Protein AF-0000000081374384 (afdb_homodimer)

Organism: Iris pallida (NCBI:txid29817)

Solvent-accessible surface area (backbone atoms only — not comparable to full-atom values): 10332 Å² total; per-residue (Å²): 134,78,71,78,72,73,61,72,54,52,78,55,89,52,61,33,26,35,36,38,41,37,38,55,40,78,28,50,68,59,25,48,52,42,47,59,65,49,67,72,65,70,73,90,49,61,90,46,34,45,77,46,76,48,75,54,94,10,20,36,38,35,41,37,35,9,54,43,66,69,57,39,50,51,56,51,50,54,48,49,52,50,48,54,52,45,50,53,50,43,63,73,73,95,134,79,71,78,74,70,60,69,54,49,79,56,89,51,61,34,27,37,34,39,39,37,38,55,41,79,28,51,69,60,25,49,52,44,48,60,64,47,67,73,65,69,72,89,50,60,91,47,35,44,77,47,76,48,77,54,92,10,20,34,38,35,41,37,36,9,55,42,66,69,57,40,52,52,55,51,50,54,49,49,54,50,48,53,52,45,50,54,51,42,65,74,70,97

pLDDT: mean 87.76, std 18.46, range [31.89, 98.44]

Radius of gyration: 18.69 Å; Cα contacts (8 Å, |Δi|>4): 319; chains: 2; bounding box: 34×78×41 Å

Structure (mmCIF, N/CA/C/O backbone):
data_AF-0000000081374384-model_v1
#
loop_
_entity.id
_entity.type
_entity.pdbx_description
1 polymer 'Uncharacterized protein'
#
loop_
_atom_site.group_PDB
_atom_site.id
_atom_site.type_symbol
_atom_site.label_atom_id
_atom_site.label_alt_id
_atom_site.label_comp_id
_atom_site.label_asym_id
_atom_site.label_entity_id
_atom_site.label_seq_id
_atom_site.pdbx_PDB_ins_code
_atom_site.Cartn_x
_atom_site.Cartn_y
_atom_site.Cartn_z
_atom_site.occupancy
_atom_site.B_iso_or_equiv
_atom_site.auth_seq_id
_atom_site.auth_comp_id
_atom_site.auth_asym_id
_atom_site.auth_atom_id
_atom_site.pdbx_PDB_model_num
ATOM 1 N N . MET A 1 1 ? -3.273 -37.469 -23.516 1 31.97 1 MET A N 1
ATOM 2 C CA . MET A 1 1 ? -2.094 -36.844 -22.922 1 31.97 1 MET A CA 1
ATOM 3 C C . MET A 1 1 ? -2.479 -35.625 -22.125 1 31.97 1 MET A C 1
ATOM 5 O O . MET A 1 1 ? -2.811 -34.562 -22.688 1 31.97 1 MET A O 1
ATOM 9 N N . ASP A 1 2 ? -3.305 -35.781 -21.047 1 34.88 2 ASP A N 1
ATOM 10 C CA . ASP A 1 2 ? -3.969 -34.844 -20.156 1 34.88 2 ASP A CA 1
ATOM 11 C C . ASP A 1 2 ? -2.965 -33.875 -19.547 1 34.88 2 ASP A C 1
ATOM 13 O O . ASP A 1 2 ? -1.895 -34.281 -19.094 1 34.88 2 ASP A O 1
ATOM 17 N N . LEU A 1 3 ? -2.584 -32.781 -20.281 1 39.75 3 LEU A N 1
ATOM 18 C CA . LEU A 1 3 ? -1.766 -31.703 -19.781 1 39.75 3 LEU A CA 1
ATOM 19 C C . LEU A 1 3 ? -1.959 -31.531 -18.266 1 39.75 3 LEU A C 1
ATOM 21 O O . LEU A 1 3 ? -3.07 -31.688 -17.766 1 39.75 3 LEU A O 1
ATOM 25 N N . PRO A 1 4 ? -0.952 -32.062 -17.5 1 40.22 4 PRO A N 1
ATOM 26 C CA . PRO A 1 4 ? -1.046 -32.094 -16.031 1 40.22 4 PRO A CA 1
ATOM 27 C C . PRO A 1 4 ? -1.654 -30.812 -15.461 1 40.22 4 PRO A C 1
ATOM 29 O O . PRO A 1 4 ? -1.277 -29.703 -15.867 1 40.22 4 PRO A O 1
ATOM 32 N N . ASP A 1 5 ? -2.885 -30.703 -15.359 1 39.0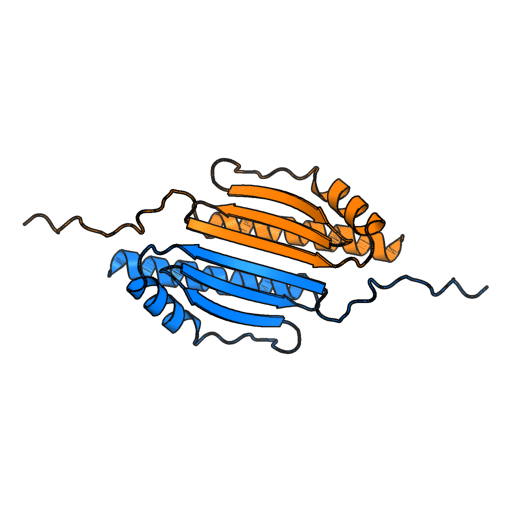9 5 ASP A N 1
ATOM 33 C CA . ASP A 1 5 ? -3.785 -29.734 -14.734 1 39.09 5 ASP A CA 1
ATOM 34 C C . ASP A 1 5 ? -3.16 -29.141 -13.477 1 39.09 5 ASP A C 1
ATOM 36 O O . ASP A 1 5 ? -3.834 -28.453 -12.711 1 39.09 5 ASP A O 1
ATOM 40 N N . GLY A 1 6 ? -2.086 -29.844 -12.969 1 37.44 6 GLY A N 1
ATOM 41 C CA . GLY A 1 6 ? -1.646 -29.375 -11.664 1 37.44 6 GLY A CA 1
ATOM 42 C C . GLY A 1 6 ? -1.233 -27.906 -11.664 1 37.44 6 GLY A C 1
ATOM 43 O O . GLY A 1 6 ? -0.052 -27.594 -11.508 1 37.44 6 GLY A O 1
ATOM 44 N N . VAL A 1 7 ? -1.564 -27.141 -12.633 1 42.41 7 VAL A N 1
ATOM 45 C CA . VAL A 1 7 ? -1.285 -25.719 -12.562 1 42.41 7 VAL A CA 1
ATOM 46 C C . VAL A 1 7 ? -1.494 -25.219 -11.141 1 42.41 7 VAL A C 1
ATOM 48 O O . VAL A 1 7 ? -2.596 -25.312 -10.594 1 42.41 7 VAL A O 1
ATOM 51 N N . THR A 1 8 ? -0.643 -25.594 -10.219 1 40.25 8 THR A N 1
ATOM 52 C CA . THR A 1 8 ? -0.601 -25.141 -8.836 1 40.25 8 THR A CA 1
ATOM 53 C C . THR A 1 8 ? -1.07 -23.688 -8.734 1 40.25 8 THR A C 1
ATOM 55 O O . THR A 1 8 ? -0.399 -22.781 -9.219 1 40.25 8 THR A O 1
ATOM 58 N N . THR A 1 9 ? -2.262 -23.406 -9.172 1 43.59 9 THR A N 1
ATOM 59 C CA . THR A 1 9 ? -2.938 -22.172 -8.797 1 43.59 9 THR A CA 1
ATOM 60 C C . THR A 1 9 ? -2.51 -21.719 -7.406 1 43.59 9 THR A C 1
ATOM 62 O O . THR A 1 9 ? -2.451 -22.516 -6.473 1 43.59 9 THR A O 1
ATOM 65 N N . LEU A 1 10 ? -1.605 -20.797 -7.297 1 49.31 10 LEU A N 1
ATOM 66 C CA . LEU A 1 10 ? -1.501 -20.234 -5.953 1 49.31 10 LEU A CA 1
ATOM 67 C C . LEU A 1 10 ? -2.771 -20.516 -5.152 1 49.31 10 LEU A C 1
ATOM 69 O O . LEU A 1 10 ? -3.873 -20.188 -5.602 1 49.31 10 LEU A O 1
ATOM 73 N N . SER A 1 11 ? -3.07 -21.781 -4.809 1 48.47 11 SER A N 1
ATOM 74 C CA . SER A 1 11 ? -4.195 -22.109 -3.941 1 48.47 11 SER A CA 1
ATOM 75 C C . SER A 1 11 ? -4.652 -20.891 -3.141 1 48.47 11 SER A C 1
ATOM 77 O O . SER A 1 11 ? -3.982 -20.484 -2.191 1 48.47 11 SER A O 1
ATOM 79 N N . SER A 1 12 ? -4.992 -19.781 -3.836 1 54.09 12 SER A N 1
ATOM 80 C CA . SER A 1 12 ? -5.496 -18.469 -3.418 1 54.09 12 SER A CA 1
ATOM 81 C C . SER A 1 12 ? -6.562 -18.609 -2.336 1 54.09 12 SER A C 1
ATOM 83 O O . SER A 1 12 ? -7.574 -19.297 -2.537 1 54.09 12 SER A O 1
ATOM 85 N N . SER A 1 13 ? -6.285 -18.875 -1.118 1 58.16 13 SER A N 1
ATOM 86 C CA . SER A 1 13 ? -7.277 -18.703 -0.061 1 58.16 13 SER A CA 1
ATOM 87 C C . SER A 1 13 ? -8.195 -17.516 -0.356 1 58.16 13 SER A C 1
ATOM 89 O O . SER A 1 13 ? -9.172 -17.297 0.364 1 58.16 13 SER A O 1
ATOM 91 N N . GLY A 1 14 ? -8.164 -16.922 -1.433 1 82.38 14 GLY A N 1
ATOM 92 C CA . GLY A 1 14 ? -9.078 -15.938 -1.985 1 82.38 14 GLY A CA 1
ATOM 93 C C . GLY A 1 14 ? -8.555 -14.516 -1.87 1 82.38 14 GLY A C 1
ATOM 94 O O . GLY A 1 14 ? -8.711 -13.719 -2.795 1 82.38 14 GLY A O 1
ATOM 95 N N . TRP A 1 15 ? -7.938 -14.18 -0.734 1 93.12 15 TRP A N 1
ATOM 96 C CA . TRP A 1 15 ? -7.383 -12.844 -0.547 1 93.12 15 TRP A CA 1
ATOM 97 C C . TRP A 1 15 ? -5.859 -12.891 -0.486 1 93.12 15 TRP A C 1
ATOM 99 O O . TRP A 1 15 ? -5.27 -12.75 0.588 1 93.12 15 TRP A O 1
ATOM 109 N N . ASP A 1 16 ? -5.246 -13 -1.646 1 95 16 ASP A N 1
ATOM 110 C CA . ASP A 1 16 ? -3.816 -13.297 -1.73 1 95 16 ASP A CA 1
ATOM 111 C C . ASP A 1 16 ? -2.99 -12.016 -1.633 1 95 16 ASP A C 1
ATOM 113 O O . ASP A 1 16 ? -1.772 -12.07 -1.442 1 95 16 ASP A O 1
ATOM 117 N N . TYR A 1 17 ? -3.705 -10.93 -1.74 1 97.56 17 TYR A N 1
ATOM 118 C CA . TYR A 1 17 ? -3.014 -9.641 -1.717 1 97.56 17 TYR A CA 1
ATOM 119 C C . TYR A 1 17 ? -3.486 -8.789 -0.545 1 97.56 17 TYR A C 1
ATOM 121 O O . TYR A 1 17 ? -4.688 -8.703 -0.278 1 97.56 17 TYR A O 1
ATOM 129 N N . SER A 1 18 ? -2.586 -8.219 0.123 1 97.81 18 SER A N 1
ATOM 130 C CA . SER A 1 18 ? -2.936 -7.305 1.208 1 97.81 18 SER A CA 1
ATOM 131 C C . SER A 1 18 ? -1.993 -6.105 1.25 1 97.81 18 SER A C 1
ATOM 133 O O . SER A 1 18 ? -0.859 -6.184 0.772 1 97.81 18 SER A O 1
ATOM 135 N N . CYS A 1 19 ? -2.455 -5.109 1.835 1 98.38 19 CYS A N 1
ATOM 136 C CA . CYS A 1 19 ? -1.704 -3.859 1.912 1 98.38 19 CYS A CA 1
ATOM 137 C C . CYS A 1 19 ? -2.08 -3.074 3.162 1 98.38 19 CYS A C 1
ATOM 139 O O . CYS A 1 19 ? -3.264 -2.902 3.459 1 98.38 19 CYS A O 1
ATOM 141 N N . ASP A 1 20 ? -1.121 -2.652 3.879 1 98.44 20 ASP A N 1
ATOM 142 C CA . ASP A 1 20 ? -1.312 -1.752 5.012 1 98.44 20 ASP A CA 1
ATOM 143 C C . ASP A 1 20 ? -0.733 -0.37 4.719 1 98.44 20 ASP A C 1
ATOM 145 O O . ASP A 1 20 ? 0.446 -0.244 4.379 1 98.44 20 ASP A O 1
ATOM 149 N N . PHE A 1 21 ? -1.574 0.608 4.844 1 98.38 21 PHE A N 1
ATOM 150 C CA . PHE A 1 21 ? -1.177 1.996 4.641 1 98.38 21 PHE A CA 1
ATOM 151 C C . PHE A 1 21 ? -1.285 2.785 5.941 1 98.38 21 PHE A C 1
ATOM 153 O O . PHE A 1 21 ? -2.273 2.66 6.668 1 98.38 21 PHE A O 1
ATOM 160 N N . GLU A 1 22 ? -0.258 3.551 6.234 1 97.88 22 GLU A N 1
ATOM 161 C CA . GLU A 1 22 ? -0.247 4.312 7.48 1 97.88 22 GLU A CA 1
ATOM 162 C C . GLU A 1 22 ? 0.264 5.73 7.254 1 97.88 22 GLU A C 1
ATOM 164 O O . GLU A 1 22 ? 1.216 5.941 6.5 1 97.88 22 GLU A O 1
ATOM 169 N N . VAL A 1 23 ? -0.347 6.648 7.93 1 97.38 23 VAL A N 1
ATOM 170 C CA . VAL A 1 23 ? 0.045 8.055 7.898 1 97.38 23 VAL A CA 1
ATOM 171 C C . VAL A 1 23 ? 0.196 8.578 9.32 1 97.38 23 VAL A C 1
ATOM 173 O O . VAL A 1 23 ? -0.696 8.398 10.156 1 97.38 23 VAL A O 1
ATOM 176 N N . ASP A 1 24 ? 1.248 9.219 9.602 1 96.5 24 ASP A N 1
ATOM 177 C CA . ASP A 1 24 ? 1.486 9.828 10.906 1 96.5 24 ASP A CA 1
ATOM 178 C C . ASP A 1 24 ? 1.114 11.312 10.898 1 96.5 24 ASP A C 1
ATOM 180 O O . ASP A 1 24 ? 1.823 12.133 10.305 1 96.5 24 ASP A O 1
ATOM 184 N N . TYR A 1 25 ? 0.12 11.617 11.656 1 94.62 25 TYR A N 1
ATOM 185 C CA . TYR A 1 25 ? -0.301 13.008 11.742 1 94.62 25 TYR A CA 1
ATOM 186 C C . TYR A 1 25 ? 0.241 13.664 13.008 1 94.62 25 TYR A C 1
ATOM 188 O O . TYR A 1 25 ? 0.232 14.891 13.125 1 94.62 25 TYR A O 1
ATOM 196 N N . GLY A 1 26 ? 0.718 12.922 13.852 1 92.19 26 GLY A N 1
ATOM 197 C CA . GLY A 1 26 ? 1.254 13.43 15.102 1 92.19 26 GLY A CA 1
ATOM 198 C C . GLY A 1 26 ? 0.184 13.961 16.047 1 92.19 26 GLY A C 1
ATOM 199 O O . GLY A 1 26 ? 0.49 14.438 17.141 1 92.19 26 GLY A O 1
ATOM 200 N N . SER A 1 27 ? -1.018 13.953 15.617 1 91.5 27 SER A N 1
ATOM 201 C CA . SER A 1 27 ? -2.152 14.469 16.375 1 91.5 27 SER A CA 1
ATOM 202 C C . SER A 1 27 ? -3.395 13.609 16.172 1 91.5 27 SER A C 1
ATOM 204 O O . SER A 1 27 ? -3.844 13.422 15.031 1 91.5 27 SER A O 1
ATOM 206 N N . LYS A 1 28 ? -3.885 13.156 17.312 1 94.31 28 LYS A N 1
ATOM 207 C CA . LYS A 1 28 ? -5.098 12.352 17.234 1 94.31 28 LYS A CA 1
ATOM 208 C C . LYS A 1 28 ? -6.25 13.133 16.625 1 94.31 28 LYS A C 1
ATOM 210 O O . LYS A 1 28 ? -7.047 12.586 15.859 1 94.31 28 LYS A O 1
ATOM 215 N N . GLU A 1 29 ? -6.328 14.336 17 1 94 29 GLU A N 1
ATOM 216 C CA . GLU A 1 29 ? -7.387 15.195 16.484 1 94 29 GLU A CA 1
ATOM 217 C C . GLU A 1 29 ? -7.328 15.273 14.961 1 94 29 GLU A C 1
ATOM 219 O O . GLU A 1 29 ? -8.344 15.109 14.281 1 94 29 GLU A O 1
ATOM 224 N N . HIS A 1 30 ? -6.156 15.547 14.438 1 94.88 30 HIS A N 1
ATOM 225 C CA . HIS A 1 30 ? -5.988 15.633 12.992 1 94.88 30 HIS A CA 1
ATOM 226 C C . HIS A 1 30 ? -6.297 14.297 12.32 1 94.88 30 HIS A C 1
ATOM 228 O O . HIS A 1 30 ? -6.98 14.25 11.297 1 94.88 30 HIS A O 1
ATOM 234 N N . ALA A 1 31 ? -5.785 13.242 12.938 1 96.38 31 ALA A N 1
ATOM 235 C CA . ALA A 1 31 ? -6.043 11.914 12.398 1 96.38 31 ALA A CA 1
ATOM 236 C C . ALA A 1 31 ? -7.535 11.602 12.375 1 96.38 31 ALA A C 1
ATOM 238 O O . ALA A 1 31 ? -8.047 11.039 11.406 1 96.38 31 ALA A O 1
ATOM 239 N N . ASP A 1 32 ? -8.211 12.047 13.359 1 96 32 ASP A N 1
ATOM 240 C CA . ASP A 1 32 ? -9.648 11.812 13.469 1 96 32 ASP A CA 1
ATOM 241 C C . ASP A 1 32 ? -10.406 12.578 12.383 1 96 32 ASP A C 1
ATOM 243 O O . ASP A 1 32 ? -11.391 12.078 11.836 1 96 32 ASP A O 1
ATOM 247 N N . ILE A 1 33 ? -10.008 13.719 12.148 1 95.19 33 ILE A N 1
ATOM 248 C CA . ILE A 1 33 ? -10.648 14.539 11.117 1 95.19 33 ILE A CA 1
ATOM 249 C C . ILE A 1 33 ? -10.492 13.867 9.758 1 95.19 33 ILE A C 1
ATOM 251 O O . ILE A 1 33 ? -11.461 13.734 9.008 1 95.19 33 ILE A O 1
ATOM 255 N N . VAL A 1 34 ? -9.266 13.477 9.5 1 96.25 34 VAL A N 1
ATOM 256 C CA . VAL A 1 34 ? -9.008 12.836 8.219 1 96.25 34 VAL A CA 1
ATOM 257 C C . VAL A 1 34 ? -9.797 11.531 8.133 1 96.25 34 VAL A C 1
ATOM 259 O O . VAL A 1 34 ? -10.406 11.234 7.102 1 96.25 34 VAL A O 1
ATOM 262 N N . TYR A 1 35 ? -9.789 10.766 9.18 1 97.12 35 TYR A N 1
ATOM 263 C CA . TYR A 1 35 ? -10.555 9.523 9.234 1 97.12 35 TYR A CA 1
ATOM 264 C C . TYR A 1 35 ? -12.016 9.758 8.875 1 97.12 35 TYR A C 1
ATOM 266 O O . TYR A 1 35 ? -12.586 9.023 8.07 1 97.12 35 TYR A O 1
ATOM 274 N N . ALA A 1 36 ? -12.555 10.727 9.484 1 95.44 36 ALA A N 1
ATOM 275 C CA . ALA A 1 36 ? -13.961 11.039 9.25 1 95.44 36 ALA A CA 1
ATOM 276 C C . ALA A 1 36 ? -14.203 11.414 7.793 1 95.44 36 ALA A C 1
ATOM 278 O O . ALA A 1 36 ? -15.234 11.055 7.215 1 95.44 36 ALA A O 1
ATOM 279 N N . ALA A 1 37 ? -13.242 12.125 7.25 1 94.56 37 ALA A N 1
ATOM 280 C CA . ALA A 1 37 ? -13.352 12.547 5.855 1 94.56 37 ALA A CA 1
ATOM 281 C C . ALA A 1 37 ? -13.281 11.344 4.914 1 94.56 37 ALA A C 1
ATOM 283 O O . ALA A 1 37 ? -13.969 11.312 3.891 1 94.56 37 ALA A O 1
ATOM 284 N N . LEU A 1 38 ? -12.5 10.406 5.238 1 96.31 38 LEU A N 1
ATOM 285 C CA . LEU A 1 38 ? -12.273 9.266 4.367 1 96.31 38 LEU A CA 1
ATOM 286 C C . LEU A 1 38 ? -13.336 8.195 4.574 1 96.31 38 LEU A C 1
ATOM 288 O O . LEU A 1 38 ? -13.609 7.398 3.674 1 96.31 38 LEU A O 1
ATOM 292 N N . ASP A 1 39 ? -13.898 8.125 5.762 1 94.44 39 ASP A N 1
ATOM 293 C CA . ASP A 1 39 ? -14.836 7.07 6.145 1 94.44 39 ASP A CA 1
ATOM 294 C C . ASP A 1 39 ? -16.094 7.113 5.277 1 94.44 39 ASP A C 1
ATOM 296 O O . ASP A 1 39 ? -16.812 6.117 5.18 1 94.44 39 ASP A O 1
ATOM 300 N N . VAL A 1 40 ? -16.281 8.117 4.613 1 92.88 40 VAL A N 1
ATOM 301 C CA . VAL A 1 40 ? -17.469 8.266 3.775 1 92.88 40 VAL A CA 1
ATOM 302 C C . VAL A 1 40 ? -17.219 7.613 2.416 1 92.88 40 VAL A C 1
ATOM 304 O O . VAL A 1 40 ? -18.156 7.348 1.67 1 92.88 40 VAL A O 1
ATOM 307 N N . ASP A 1 41 ? -15.961 7.496 2.092 1 92.5 41 ASP A N 1
ATOM 308 C CA . ASP A 1 41 ? -15.586 6.863 0.831 1 92.5 41 ASP A CA 1
ATOM 309 C C . ASP A 1 41 ? -15.594 5.344 0.955 1 92.5 41 ASP A C 1
ATOM 311 O O . ASP A 1 41 ? -14.656 4.75 1.491 1 92.5 41 ASP A O 1
ATOM 315 N N . LYS A 1 42 ? -16.609 4.77 0.382 1 91.5 42 LYS A N 1
ATOM 316 C CA . LYS A 1 42 ? -16.75 3.32 0.493 1 91.5 42 LYS A CA 1
ATOM 317 C C . LYS A 1 42 ? -16.078 2.611 -0.68 1 91.5 42 LYS A C 1
ATOM 319 O O . LYS A 1 42 ? -16.016 3.152 -1.787 1 91.5 42 LYS A O 1
ATOM 324 N N . GLU A 1 43 ? -15.602 1.444 -0.434 1 94.06 43 GLU A N 1
ATOM 325 C CA . GLU A 1 43 ? -15 0.637 -1.493 1 94.06 43 GLU A CA 1
ATOM 326 C C . GLU A 1 43 ? -16.031 0.271 -2.557 1 94.06 43 GLU A C 1
ATOM 328 O O . GLU A 1 43 ? -17.125 -0.183 -2.234 1 94.06 43 GLU A O 1
ATOM 333 N N . LEU A 1 44 ? -15.641 0.427 -3.803 1 88.62 44 LEU A N 1
ATOM 334 C CA . LEU A 1 44 ? -16.531 0.204 -4.938 1 88.62 44 LEU A CA 1
ATOM 335 C C . LEU A 1 44 ? -16.781 -1.285 -5.141 1 88.62 44 LEU A C 1
ATOM 337 O O . LEU A 1 44 ? -17.906 -1.684 -5.496 1 88.62 44 LEU A O 1
ATOM 341 N N . GLN A 1 45 ? -15.781 -2.037 -4.961 1 93 45 GLN A N 1
ATOM 342 C CA . GLN A 1 45 ? -15.898 -3.482 -5.125 1 93 45 GLN A CA 1
ATOM 343 C C . GLN A 1 45 ? -15.547 -4.215 -3.834 1 93 45 GLN A C 1
ATOM 345 O O . GLN A 1 45 ? -14.5 -4.855 -3.738 1 93 45 GLN A O 1
ATOM 350 N N . PRO A 1 46 ? -16.531 -4.258 -2.926 1 93.12 46 PRO A N 1
ATOM 351 C CA . PRO A 1 46 ? -16.266 -4.887 -1.631 1 93.12 46 PRO A CA 1
ATOM 352 C C . PRO A 1 46 ? -16.062 -6.398 -1.739 1 93.12 46 PRO A C 1
ATOM 354 O O . PRO A 1 46 ? -15.547 -7.023 -0.811 1 93.12 46 PRO A O 1
ATOM 357 N N . ASP A 1 47 ? -16.531 -6.98 -2.852 1 94.81 47 ASP A N 1
ATOM 358 C CA . ASP A 1 47 ? -16.375 -8.414 -3.08 1 94.81 47 ASP A CA 1
ATOM 359 C C . ASP A 1 47 ? -14.945 -8.75 -3.512 1 94.81 47 ASP A C 1
ATOM 361 O O . ASP A 1 47 ? -14.516 -9.898 -3.416 1 94.81 47 ASP A O 1
ATOM 365 N N . LYS A 1 48 ? -14.273 -7.777 -3.959 1 96.56 48 LYS A N 1
ATOM 366 C CA . LYS A 1 48 ? -12.938 -8.023 -4.5 1 96.56 48 LYS A CA 1
ATOM 367 C C . LYS A 1 48 ? -11.867 -7.344 -3.646 1 96.56 48 LYS A C 1
ATOM 369 O O . LYS A 1 48 ? -10.688 -7.684 -3.734 1 96.56 48 LYS A O 1
ATOM 374 N N . VAL A 1 49 ? -12.297 -6.336 -2.914 1 97.06 49 VAL A N 1
ATOM 375 C CA . VAL A 1 49 ? -11.359 -5.613 -2.062 1 97.06 49 VAL A CA 1
ATOM 376 C C . VAL A 1 49 ? -12.008 -5.305 -0.718 1 97.06 49 VAL A C 1
ATOM 378 O O . VAL A 1 49 ? -13.094 -4.719 -0.667 1 97.06 49 VAL A O 1
ATOM 381 N N . LYS A 1 50 ? -11.367 -5.68 0.324 1 96.38 50 LYS A N 1
ATOM 382 C CA . LYS A 1 50 ? -11.75 -5.312 1.685 1 96.38 50 LYS A CA 1
ATOM 383 C C . LYS A 1 50 ? -10.859 -4.195 2.225 1 96.38 50 LYS A C 1
ATOM 385 O O . LYS A 1 50 ? -9.641 -4.25 2.092 1 96.38 50 LYS A O 1
ATOM 390 N N . ARG A 1 51 ? -11.531 -3.234 2.814 1 97.44 51 ARG A N 1
ATOM 391 C CA . ARG A 1 51 ? -10.797 -2.098 3.365 1 97.44 51 ARG A CA 1
ATOM 392 C C . ARG A 1 51 ? -11.234 -1.809 4.797 1 97.44 51 ARG A C 1
ATOM 394 O O . ARG A 1 51 ? -12.43 -1.732 5.086 1 97.44 51 ARG A O 1
ATOM 401 N N . GLN A 1 52 ? -10.32 -1.676 5.668 1 96.75 52 GLN A N 1
ATOM 402 C CA . GLN A 1 52 ? -10.555 -1.3 7.059 1 96.75 52 GLN A CA 1
ATOM 403 C C . GLN A 1 52 ? -9.656 -0.138 7.477 1 96.75 52 GLN A C 1
ATOM 405 O O . GLN A 1 52 ? -8.461 -0.128 7.164 1 96.75 52 GLN A O 1
ATOM 410 N N . MET A 1 53 ? -10.258 0.767 8.18 1 97.5 53 MET A N 1
ATOM 411 C CA . MET A 1 53 ? -9.5 1.94 8.609 1 97.5 53 MET A CA 1
ATOM 412 C C . MET A 1 53 ? -9.602 2.131 10.117 1 97.5 53 MET A C 1
ATOM 414 O O . MET A 1 53 ? -10.672 1.939 10.703 1 97.5 53 MET A O 1
ATOM 418 N N . THR A 1 54 ? -8.5 2.533 10.68 1 97.12 54 THR A N 1
ATOM 419 C CA . THR A 1 54 ? -8.469 2.809 12.109 1 97.12 54 THR A CA 1
ATOM 420 C C . THR A 1 54 ? -7.543 3.98 12.414 1 97.12 54 THR A C 1
ATOM 422 O O . THR A 1 54 ? -6.672 4.316 11.609 1 97.12 54 THR A O 1
ATOM 425 N N . VAL A 1 55 ? -7.824 4.602 13.57 1 97.31 55 VAL A N 1
ATOM 426 C CA . VAL A 1 55 ? -6.945 5.652 14.07 1 97.31 55 VAL A CA 1
ATOM 427 C C . VAL A 1 55 ? -6.344 5.227 15.414 1 97.31 55 VAL A C 1
ATOM 429 O O . VAL A 1 55 ? -7.059 4.762 16.297 1 97.31 55 VAL A O 1
ATOM 432 N N . SER A 1 56 ? -5.09 5.328 15.406 1 95 56 SER A N 1
ATOM 433 C CA . SER A 1 56 ? -4.41 4.984 16.656 1 95 56 SER A CA 1
ATOM 434 C C . SER A 1 56 ? -3.207 5.891 16.891 1 95 56 SER A C 1
ATOM 436 O O . SER A 1 56 ? -2.328 6.008 16.031 1 95 56 SER A O 1
ATOM 438 N N . ASP A 1 57 ? -3.135 6.48 18.062 1 92.94 57 ASP A N 1
ATOM 439 C CA . ASP A 1 57 ? -1.987 7.27 18.5 1 92.94 57 ASP A CA 1
ATOM 440 C C . ASP A 1 57 ? -1.614 8.312 17.453 1 92.94 57 ASP A C 1
ATOM 442 O O . ASP A 1 57 ? -0.456 8.406 17.031 1 92.94 57 ASP A O 1
ATOM 446 N N . GLY A 1 58 ? -2.562 9.031 16.984 1 94.25 58 GLY A N 1
ATOM 447 C CA . GLY A 1 58 ? -2.318 10.102 16.031 1 94.25 58 GLY A CA 1
ATOM 448 C C . GLY A 1 58 ? -1.984 9.602 14.633 1 94.25 58 GLY A C 1
ATOM 449 O O . GLY A 1 58 ? -1.558 10.375 13.773 1 94.25 58 GLY A O 1
ATOM 450 N N . ARG A 1 59 ? -2.115 8.336 14.445 1 96.62 59 ARG A N 1
ATOM 451 C CA . ARG A 1 59 ? -1.806 7.738 13.148 1 96.62 59 ARG A CA 1
ATOM 452 C C . ARG A 1 59 ? -3.057 7.148 12.5 1 96.62 59 ARG A C 1
ATOM 454 O O . ARG A 1 59 ? -3.889 6.547 13.188 1 96.62 59 ARG A O 1
ATOM 461 N N . LEU A 1 60 ? -3.172 7.438 11.258 1 97.75 60 LEU A N 1
ATOM 462 C CA . LEU A 1 60 ? -4.199 6.781 10.461 1 97.75 60 LEU A CA 1
ATOM 463 C C . LEU A 1 60 ? -3.67 5.488 9.852 1 97.75 60 LEU A C 1
ATOM 465 O O . LEU A 1 60 ? -2.623 5.484 9.195 1 97.75 60 LEU A O 1
ATOM 469 N N . LYS A 1 61 ? -4.359 4.379 10.102 1 98.06 61 LYS A N 1
ATOM 470 C CA . LYS A 1 61 ? -3.994 3.076 9.555 1 98.06 61 LYS A CA 1
ATOM 471 C C . LYS A 1 61 ? -5.109 2.518 8.672 1 98.06 61 LYS A C 1
ATOM 473 O O . LYS A 1 61 ? -6.273 2.496 9.078 1 98.06 61 LYS A O 1
ATOM 478 N N . VAL A 1 62 ? -4.738 2.072 7.523 1 98.31 62 VAL A N 1
ATOM 479 C CA . VAL A 1 62 ? -5.691 1.483 6.59 1 98.31 62 VAL A CA 1
ATOM 480 C C . VAL A 1 62 ? -5.195 0.111 6.137 1 98.31 62 VAL A C 1
ATOM 482 O O . VAL A 1 62 ? -4.043 -0.035 5.723 1 98.31 62 VAL A O 1
ATOM 485 N N . HIS A 1 63 ? -6.031 -0.838 6.242 1 98.06 63 HIS A N 1
ATOM 486 C CA . HIS A 1 63 ? -5.715 -2.201 5.828 1 98.06 63 HIS A CA 1
ATOM 487 C C . HIS A 1 63 ? -6.562 -2.623 4.633 1 98.06 63 HIS A C 1
ATOM 489 O O . HIS A 1 63 ? -7.789 -2.482 4.656 1 98.06 63 HIS A O 1
ATOM 495 N N . PHE A 1 64 ? -5.926 -3.158 3.584 1 98 64 PHE A N 1
ATOM 496 C CA . PHE A 1 64 ? -6.598 -3.66 2.393 1 98 64 PHE A CA 1
ATOM 497 C C . PHE A 1 64 ? -6.328 -5.148 2.205 1 98 64 PHE A C 1
ATOM 499 O O . PHE A 1 64 ? -5.219 -5.621 2.459 1 98 64 PHE A O 1
ATOM 506 N N . GLU A 1 65 ? -7.297 -5.82 1.722 1 97.69 65 GLU A N 1
ATOM 507 C CA . GLU A 1 65 ? -7.172 -7.164 1.165 1 97.69 65 GLU A CA 1
ATOM 508 C C . GLU A 1 65 ? -7.863 -7.266 -0.192 1 97.69 65 GLU A C 1
ATOM 510 O O . GLU A 1 65 ? -8.945 -6.715 -0.385 1 97.69 65 GLU A O 1
ATOM 515 N N . ALA A 1 66 ? -7.219 -7.957 -1.056 1 97.19 66 ALA A N 1
ATOM 516 C CA . ALA A 1 66 ? -7.793 -8.047 -2.395 1 97.19 66 ALA A CA 1
ATOM 517 C C . ALA A 1 66 ? -7.566 -9.43 -2.998 1 97.19 66 ALA A C 1
ATOM 519 O O . ALA A 1 66 ? -6.613 -10.125 -2.635 1 97.19 66 ALA A O 1
ATOM 520 N N . VAL A 1 67 ? -8.422 -9.758 -3.932 1 95.38 67 VAL A N 1
ATOM 521 C CA . VAL A 1 67 ? -8.32 -11.031 -4.625 1 95.38 67 VAL A CA 1
ATOM 522 C C . VAL A 1 67 ? -7.336 -10.922 -5.785 1 95.38 67 VAL A C 1
ATOM 524 O O . VAL A 1 67 ? -6.711 -11.914 -6.172 1 95.38 67 VAL A O 1
ATOM 527 N N . GLU A 1 68 ? -7.227 -9.719 -6.344 1 95 68 GLU A N 1
ATOM 528 C CA . GLU A 1 68 ? -6.289 -9.422 -7.426 1 95 68 GLU A CA 1
ATOM 529 C C . GLU A 1 68 ? -5.52 -8.141 -7.148 1 95 68 GLU A C 1
ATOM 531 O O . GLU A 1 68 ? -6.062 -7.195 -6.566 1 95 68 GLU A O 1
ATOM 536 N N . ALA A 1 69 ? -4.328 -8.172 -7.652 1 96.38 69 ALA A N 1
ATOM 537 C CA . ALA A 1 69 ? -3.461 -7.023 -7.41 1 96.38 69 ALA A CA 1
ATOM 538 C C . ALA A 1 69 ? -4.012 -5.773 -8.086 1 96.38 69 ALA A C 1
ATOM 540 O O . ALA A 1 69 ? -3.869 -4.664 -7.562 1 96.38 69 ALA A O 1
ATOM 541 N N . ARG A 1 70 ? -4.613 -5.996 -9.219 1 95.56 70 ARG A N 1
ATOM 542 C CA . ARG A 1 70 ? -5.129 -4.863 -9.984 1 95.56 70 ARG A CA 1
ATOM 543 C C . ARG A 1 70 ? -6.211 -4.125 -9.203 1 95.56 70 ARG A C 1
ATOM 545 O O . ARG A 1 70 ? -6.262 -2.895 -9.211 1 95.56 70 ARG A O 1
ATOM 552 N N . PHE A 1 71 ? -7.051 -4.785 -8.531 1 96.56 71 PHE A N 1
ATOM 553 C CA . PHE A 1 71 ? -8.086 -4.176 -7.703 1 96.56 71 PHE A CA 1
ATOM 554 C C . PHE A 1 71 ? -7.473 -3.43 -6.527 1 96.56 71 PHE A C 1
ATOM 556 O O . PHE A 1 71 ? -7.93 -2.34 -6.172 1 96.56 71 PHE A O 1
ATOM 563 N N . LEU A 1 72 ? -6.473 -3.988 -6.027 1 97 72 LEU A N 1
ATOM 564 C CA . LEU A 1 72 ? -5.773 -3.377 -4.902 1 97 72 LEU A CA 1
ATOM 565 C C . LEU A 1 72 ? -5.109 -2.07 -5.32 1 97 72 LEU A C 1
ATOM 567 O O . LEU A 1 72 ? -5.199 -1.065 -4.613 1 97 72 LEU A O 1
ATOM 571 N N . ARG A 1 73 ? -4.512 -2.113 -6.453 1 97.12 73 ARG A N 1
ATOM 572 C CA . ARG A 1 73 ? -3.869 -0.911 -6.977 1 97.12 73 ARG A CA 1
ATOM 573 C C . ARG A 1 73 ? -4.871 0.233 -7.102 1 97.12 73 ARG A C 1
ATOM 575 O O . ARG A 1 73 ? -4.59 1.358 -6.68 1 97.12 73 ARG A O 1
ATOM 582 N N . ALA A 1 74 ? -5.965 -0.058 -7.574 1 96.44 74 ALA A N 1
ATOM 583 C CA . ALA A 1 74 ? -7 0.951 -7.789 1 96.44 74 ALA A CA 1
ATOM 584 C C . ALA A 1 74 ? -7.508 1.505 -6.465 1 96.44 74 ALA A C 1
ATOM 586 O O . ALA A 1 74 ? -7.617 2.723 -6.293 1 96.44 74 ALA A O 1
ATOM 587 N N . SER A 1 75 ? -7.91 0.634 -5.598 1 96.88 75 SER A N 1
ATOM 588 C CA . SER A 1 75 ? -8.438 1.03 -4.297 1 96.88 75 SER A CA 1
ATOM 589 C C . SER A 1 75 ? -7.414 1.848 -3.512 1 96.88 75 SER A C 1
ATOM 591 O O . SER A 1 75 ? -7.75 2.883 -2.936 1 96.88 75 SER A O 1
ATOM 593 N N . TYR A 1 76 ? -6.191 1.361 -3.516 1 97.75 76 TYR A N 1
ATOM 594 C CA . TYR A 1 76 ? -5.109 2.062 -2.832 1 97.75 76 TYR A CA 1
ATOM 595 C C . TYR A 1 76 ? -4.914 3.459 -3.408 1 97.75 76 TYR A C 1
ATOM 597 O O . TYR A 1 76 ? -4.852 4.441 -2.664 1 97.75 76 TYR A O 1
ATOM 605 N N . SER A 1 77 ? -4.809 3.578 -4.711 1 97 77 SER A N 1
ATOM 606 C CA . SER A 1 77 ? -4.578 4.859 -5.375 1 97 77 SER A CA 1
ATOM 607 C C . SER A 1 77 ? -5.699 5.848 -5.074 1 97 77 SER A C 1
ATOM 609 O O . SER A 1 77 ? -5.441 7.023 -4.809 1 97 77 SER A O 1
ATOM 611 N N . ALA A 1 78 ? -6.895 5.328 -5.098 1 95.81 78 ALA A N 1
ATOM 612 C CA . ALA A 1 78 ? -8.047 6.168 -4.801 1 95.81 78 ALA A CA 1
ATOM 613 C C . ALA A 1 78 ? -7.984 6.703 -3.375 1 95.81 78 ALA A C 1
ATOM 615 O O . ALA A 1 78 ? -8.227 7.891 -3.139 1 95.81 78 ALA A O 1
ATOM 616 N N . LEU A 1 79 ? -7.656 5.875 -2.484 1 97.31 79 LEU A N 1
ATOM 617 C CA . LEU A 1 79 ? -7.57 6.293 -1.089 1 97.31 79 LEU A CA 1
ATOM 618 C C . LEU A 1 79 ? -6.457 7.32 -0.897 1 97.31 79 LEU A C 1
ATOM 620 O O . LEU A 1 79 ? -6.637 8.305 -0.182 1 97.31 79 LEU A O 1
ATOM 624 N N . VAL A 1 80 ? -5.328 7.105 -1.498 1 97.38 80 VAL A N 1
ATOM 625 C CA . VAL A 1 80 ? -4.188 8.008 -1.362 1 97.38 80 VAL A CA 1
ATOM 626 C C . VAL A 1 80 ? -4.555 9.391 -1.888 1 97.38 80 VAL A C 1
ATOM 628 O O . VAL A 1 80 ? -4.18 10.406 -1.297 1 97.38 80 VAL A O 1
ATOM 631 N N . ASP A 1 81 ? -5.293 9.438 -2.904 1 96.69 81 ASP A N 1
ATOM 632 C CA . ASP A 1 81 ? -5.754 10.719 -3.43 1 96.69 81 ASP A CA 1
ATOM 633 C C . ASP A 1 81 ? -6.59 11.469 -2.395 1 96.69 81 ASP A C 1
ATOM 635 O O . ASP A 1 81 ? -6.434 12.68 -2.221 1 96.69 81 ASP A O 1
ATOM 639 N N . LEU A 1 82 ? -7.43 10.719 -1.74 1 96.88 82 LEU A N 1
ATOM 640 C CA . LEU A 1 82 ? -8.266 11.32 -0.707 1 96.88 82 LEU A CA 1
ATOM 641 C C . LEU A 1 82 ? -7.422 11.75 0.493 1 96.88 82 LEU A C 1
ATOM 643 O O . LEU A 1 82 ? -7.695 12.781 1.112 1 96.88 82 LEU A O 1
ATOM 647 N N . VAL A 1 83 ? -6.5 10.992 0.802 1 97.38 83 VAL A N 1
ATOM 648 C CA . VAL A 1 83 ? -5.59 11.32 1.893 1 97.38 83 VAL A CA 1
ATOM 649 C C . VAL A 1 83 ? -4.836 12.609 1.566 1 97.38 83 VAL A C 1
ATOM 651 O O . VAL A 1 83 ? -4.73 13.5 2.41 1 97.38 83 VAL A O 1
ATOM 654 N N . ILE A 1 84 ? -4.328 12.711 0.367 1 96.88 84 ILE A N 1
ATOM 655 C CA . ILE A 1 84 ? -3.598 13.898 -0.069 1 96.88 84 ILE A CA 1
ATOM 656 C C . ILE A 1 84 ? -4.488 15.125 0.069 1 96.88 84 ILE A C 1
ATOM 658 O O . ILE A 1 84 ? -4.086 16.125 0.67 1 96.88 84 ILE A O 1
ATOM 662 N N . LEU A 1 85 ? -5.617 15 -0.4 1 95.88 85 LEU A N 1
ATOM 663 C CA . LEU A 1 85 ? -6.566 16.109 -0.348 1 95.88 85 LEU A CA 1
ATOM 664 C C . LEU A 1 85 ? -6.902 16.469 1.095 1 95.88 85 LEU A C 1
ATOM 666 O O . LEU A 1 85 ? -6.863 17.641 1.471 1 95.88 85 LEU A O 1
ATOM 670 N N . SER A 1 86 ? -7.266 15.5 1.859 1 96.25 86 SER A N 1
ATOM 671 C CA . SER A 1 86 ? -7.645 15.727 3.25 1 96.25 86 SER A CA 1
ATOM 672 C C . SER A 1 86 ? -6.492 16.328 4.051 1 96.25 86 SER A C 1
ATOM 674 O O . SER A 1 86 ? -6.699 17.203 4.879 1 96.25 86 SER A O 1
ATOM 676 N N . THR A 1 87 ? -5.332 15.891 3.828 1 94.25 87 THR A N 1
ATOM 677 C CA . THR A 1 87 ? -4.152 16.391 4.52 1 94.25 87 THR A CA 1
ATOM 678 C C . THR A 1 87 ? -3.885 17.844 4.145 1 94.25 87 THR A C 1
ATOM 680 O O . THR A 1 87 ? -3.533 18.656 5 1 94.25 87 THR A O 1
ATOM 683 N N . GLN A 1 88 ? -4.023 18.156 2.867 1 93.5 88 GLN A N 1
ATOM 684 C CA . GLN A 1 88 ? -3.867 19.531 2.414 1 93.5 88 GLN A CA 1
ATOM 685 C C . GLN A 1 88 ? -4.84 20.453 3.131 1 93.5 88 GLN A C 1
ATOM 687 O O . GLN A 1 88 ? -4.473 21.578 3.52 1 93.5 88 GLN A O 1
ATOM 692 N N . ILE A 1 89 ? -6.02 19.984 3.318 1 93 89 ILE A N 1
ATOM 693 C CA . ILE A 1 89 ? -7.051 20.766 3.996 1 93 89 ILE A CA 1
ATOM 694 C C . ILE A 1 89 ? -6.652 20.984 5.453 1 93 89 ILE A C 1
ATOM 696 O O . ILE A 1 89 ? -6.734 22.109 5.961 1 93 89 ILE A O 1
ATO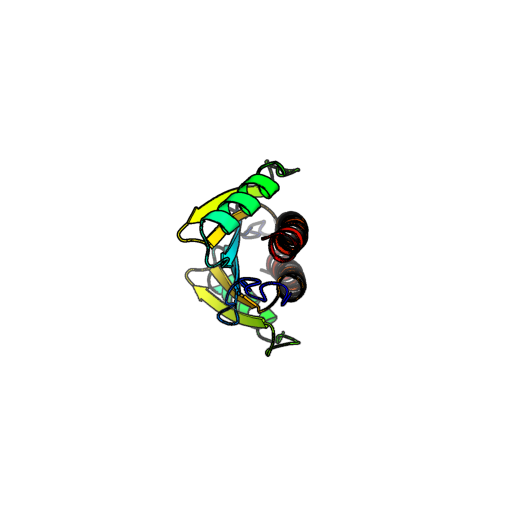M 700 N N . ILE A 1 90 ? -6.238 20.062 6.113 1 90.38 90 ILE A N 1
ATOM 701 C CA . ILE A 1 90 ? -5.844 20.156 7.516 1 90.38 90 ILE A CA 1
ATOM 702 C C . ILE A 1 90 ? -4.66 21.109 7.656 1 90.38 90 ILE A C 1
ATOM 704 O O . ILE A 1 90 ? -4.605 21.906 8.594 1 90.38 90 ILE A O 1
ATOM 708 N N . GLU A 1 91 ? -3.727 20.938 6.793 1 86.5 91 GLU A N 1
ATOM 709 C CA . GLU A 1 91 ? -2.551 21.797 6.84 1 86.5 91 GLU A CA 1
ATOM 710 C C . GLU A 1 91 ? -2.926 23.266 6.609 1 86.5 91 GLU A C 1
ATOM 712 O O . GLU A 1 91 ? -2.316 24.156 7.188 1 86.5 91 GLU A O 1
ATOM 717 N N . GLU A 1 92 ? -3.824 23.469 5.816 1 88.31 92 GLU A N 1
ATOM 718 C CA . GLU A 1 92 ? -4.238 24.828 5.484 1 88.31 92 GLU A CA 1
ATOM 719 C C . GLU A 1 92 ? -5.09 25.422 6.598 1 88.31 92 GLU A C 1
ATOM 721 O O . GLU A 1 92 ? -4.996 26.625 6.871 1 88.31 92 GLU A O 1
ATOM 726 N N . PHE A 1 93 ? -5.926 24.625 7.234 1 83.69 93 PHE A N 1
ATOM 727 C CA . PHE A 1 93 ? -6.906 25.172 8.156 1 83.69 93 PHE A CA 1
ATOM 728 C C . PHE A 1 93 ? -6.59 24.781 9.594 1 83.69 93 PHE A C 1
ATOM 730 O O . PHE A 1 93 ? -7.203 25.297 10.531 1 83.69 93 PHE A O 1
ATOM 737 N N . GLY A 1 94 ? -5.785 23.75 9.797 1 69.88 94 GLY A N 1
ATOM 738 C CA . GLY A 1 94 ? -5.449 23.328 11.148 1 69.88 94 GLY A CA 1
ATOM 739 C C . GLY A 1 94 ? -4.32 24.141 11.766 1 69.88 94 GLY A C 1
ATOM 740 O O . GLY A 1 94 ? -4.52 24.844 12.75 1 69.88 94 GLY A O 1
ATOM 741 N N . MET B 1 1 ? 1.404 42.125 13.172 1 31.89 1 MET B N 1
ATOM 742 C CA . MET B 1 1 ? 0.449 41.094 13.586 1 31.89 1 MET B CA 1
ATOM 743 C C . MET B 1 1 ? 0.835 39.719 13.023 1 31.89 1 MET B C 1
ATOM 745 O O . MET B 1 1 ? 0.725 39.5 11.82 1 31.89 1 MET B O 1
ATOM 749 N N . ASP B 1 2 ? 1.971 39.125 13.492 1 35.66 2 ASP B N 1
ATOM 750 C CA . ASP B 1 2 ? 2.684 37.938 13.023 1 35.66 2 ASP B CA 1
ATOM 751 C C . ASP B 1 2 ? 1.762 36.719 12.984 1 35.66 2 ASP B C 1
ATOM 753 O O . ASP B 1 2 ? 1.037 36.469 13.945 1 35.66 2 ASP B O 1
ATOM 757 N N . LEU B 1 3 ? 0.919 36.594 11.969 1 40.5 3 LEU B N 1
ATOM 758 C CA . LEU B 1 3 ? 0.123 35.375 11.734 1 40.5 3 LEU B CA 1
ATOM 759 C C . LEU B 1 3 ? 0.822 34.156 12.305 1 40.5 3 LEU B C 1
ATOM 761 O O . LEU B 1 3 ? 2.045 34.031 12.203 1 40.5 3 LEU B O 1
ATOM 765 N N . PRO B 1 4 ? 0.389 33.75 13.539 1 40.66 4 PRO B N 1
ATOM 766 C CA . PRO B 1 4 ? 1.068 32.688 14.289 1 40.66 4 PRO B CA 1
ATOM 767 C C . PRO B 1 4 ? 1.512 31.531 13.391 1 40.66 4 PRO B C 1
ATOM 769 O O . PRO B 1 4 ? 0.742 31.062 12.547 1 40.66 4 PRO B O 1
ATOM 772 N N . ASP B 1 5 ? 2.604 31.562 12.789 1 39.22 5 ASP B N 1
ATOM 773 C CA . ASP B 1 5 ? 3.389 30.594 12.039 1 39.22 5 ASP B CA 1
ATOM 774 C C . ASP B 1 5 ? 3.18 29.188 12.57 1 39.22 5 ASP B C 1
ATOM 776 O O . ASP B 1 5 ? 3.955 28.281 12.266 1 39.22 5 ASP B O 1
ATOM 780 N N . GLY B 1 6 ? 2.533 29.078 13.789 1 37.62 6 GLY B N 1
ATOM 781 C CA . GLY B 1 6 ? 2.469 27.734 14.344 1 37.62 6 GLY B CA 1
ATOM 782 C C . GLY B 1 6 ? 1.854 26.719 13.398 1 37.62 6 GLY B C 1
ATOM 783 O O . GLY B 1 6 ? 0.748 26.234 13.641 1 37.62 6 GLY B O 1
ATOM 784 N N . VAL B 1 7 ? 1.75 26.969 12.156 1 42.28 7 VAL B N 1
ATOM 785 C CA . VAL B 1 7 ? 1.285 25.953 11.227 1 42.28 7 VAL B CA 1
ATOM 786 C C . VAL B 1 7 ? 1.816 24.578 11.648 1 42.28 7 VAL B C 1
ATOM 788 O O . VAL B 1 7 ? 3.029 24.375 11.711 1 42.28 7 VAL B O 1
ATOM 791 N N . THR B 1 8 ? 1.317 24.031 12.734 1 40.5 8 THR B N 1
ATOM 792 C CA . THR B 1 8 ? 1.598 22.688 13.227 1 40.5 8 THR B CA 1
ATOM 793 C C . THR B 1 8 ? 1.869 21.734 12.078 1 40.5 8 THR B C 1
ATOM 795 O O . THR B 1 8 ? 0.965 21.406 11.305 1 40.5 8 THR B O 1
ATOM 798 N N . THR B 1 9 ? 2.824 22.031 11.25 1 43.94 9 THR B N 1
ATOM 799 C CA . THR B 1 9 ? 3.387 21.047 10.328 1 43.94 9 THR B CA 1
ATOM 800 C C . THR B 1 9 ? 3.354 19.656 10.953 1 43.94 9 THR B C 1
ATOM 802 O O . THR B 1 9 ? 3.67 19.484 12.133 1 43.94 9 THR B O 1
ATOM 805 N N . LEU B 1 10 ? 2.424 18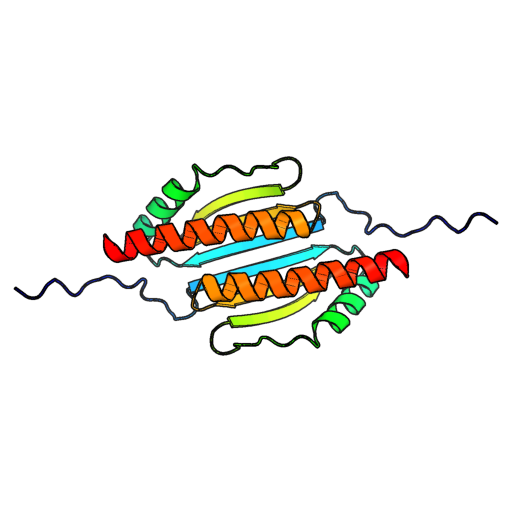.844 10.617 1 49.88 10 LEU B N 1
ATOM 806 C CA . LEU B 1 10 ? 2.674 17.469 11.031 1 49.88 10 LEU B CA 1
ATOM 807 C C . LEU B 1 10 ? 4.156 17.25 11.312 1 49.88 10 LEU B C 1
ATOM 809 O O . LEU B 1 10 ? 5.008 17.562 10.477 1 49.88 10 LEU B O 1
ATOM 813 N N . SER B 1 11 ? 4.711 17.828 12.383 1 48.53 11 SER B N 1
ATOM 814 C CA . SER B 1 11 ? 6.09 17.562 12.781 1 48.53 11 SER B CA 1
ATOM 815 C C . SER B 1 11 ? 6.613 16.281 12.148 1 48.53 11 SER B C 1
ATOM 817 O O . SER B 1 11 ? 6.211 15.18 12.539 1 48.53 11 SER B O 1
ATOM 819 N N . SER B 1 12 ? 6.602 16.188 10.805 1 54.59 12 SER B N 1
ATOM 820 C CA . SER B 1 12 ? 7.047 15.164 9.867 1 54.59 12 SER B CA 1
ATOM 821 C C . SER B 1 12 ? 8.391 14.586 10.281 1 54.59 12 SER B C 1
ATOM 823 O O . SER B 1 12 ? 9.375 15.312 10.414 1 54.59 12 SER B O 1
ATOM 825 N N . SER B 1 13 ? 8.539 13.789 11.273 1 58.34 13 SER B N 1
ATOM 826 C CA . SER B 1 13 ? 9.773 13.031 11.445 1 58.34 13 SER B CA 1
ATOM 827 C C . SER B 1 13 ? 10.375 12.641 10.094 1 58.34 13 SER B C 1
ATOM 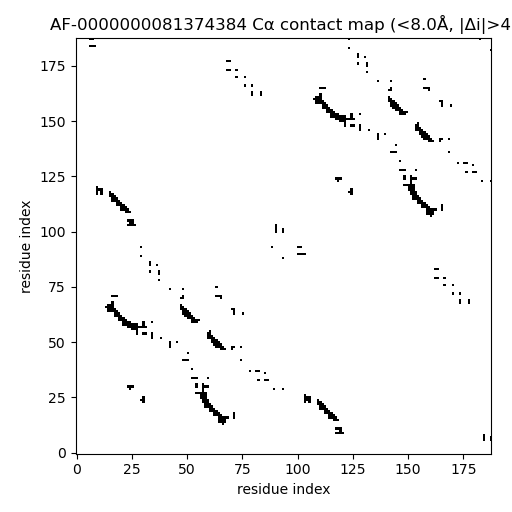829 O O . SER B 1 13 ? 11.484 12.102 10.031 1 58.34 13 SER B O 1
ATOM 831 N N . GLY B 1 14 ? 9.922 13.07 9.039 1 82.12 14 GLY B N 1
ATOM 832 C CA . GLY B 1 14 ? 10.461 12.977 7.691 1 82.12 14 GLY B CA 1
ATOM 833 C C . GLY B 1 14 ? 9.805 11.891 6.863 1 82.12 14 GLY B C 1
ATOM 834 O O . GLY B 1 14 ? 9.547 12.078 5.672 1 82.12 14 GLY B O 1
ATOM 835 N N . TRP B 1 15 ? 9.523 10.734 7.48 1 93.12 15 TRP B N 1
ATOM 836 C CA . TRP B 1 15 ? 8.859 9.641 6.773 1 93.12 15 TRP B CA 1
ATOM 837 C C . TRP B 1 15 ? 7.469 9.391 7.336 1 93.12 15 TRP B C 1
ATOM 839 O O . TRP B 1 15 ? 7.25 8.406 8.055 1 93.12 15 TRP B O 1
ATOM 849 N N . ASP B 1 16 ? 6.539 10.234 6.949 1 94.94 16 ASP B N 1
ATOM 850 C CA . ASP B 1 16 ? 5.223 10.266 7.578 1 94.94 16 ASP B CA 1
ATOM 851 C C . ASP B 1 16 ? 4.289 9.242 6.949 1 94.94 16 ASP B C 1
ATOM 853 O O . ASP B 1 16 ? 3.223 8.945 7.492 1 94.94 16 ASP B O 1
ATOM 857 N N . TYR B 1 17 ? 4.746 8.727 5.84 1 97.56 17 TYR B N 1
ATOM 858 C CA . TYR B 1 17 ? 3.91 7.773 5.121 1 97.56 17 TYR B CA 1
ATOM 859 C C . TYR B 1 17 ? 4.602 6.422 5.004 1 97.56 17 TYR B C 1
ATOM 861 O O . TYR B 1 17 ? 5.797 6.352 4.707 1 97.56 17 TYR B O 1
ATOM 869 N N . SER B 1 18 ? 3.898 5.406 5.25 1 97.81 18 SER B N 1
ATOM 870 C CA . SER B 1 18 ? 4.438 4.062 5.082 1 97.81 18 SER B CA 1
ATOM 871 C C . SER B 1 18 ? 3.387 3.111 4.516 1 97.81 18 SER B C 1
ATOM 873 O O . SER B 1 18 ? 2.186 3.338 4.676 1 97.81 18 SER B O 1
ATOM 875 N N . CYS B 1 19 ? 3.855 2.098 3.963 1 98.38 19 CYS B N 1
ATOM 876 C CA . CYS B 1 19 ? 2.988 1.119 3.318 1 98.38 19 CYS B CA 1
ATOM 877 C C . CYS B 1 19 ? 3.625 -0.266 3.332 1 98.38 19 CYS B C 1
ATOM 879 O O . CYS B 1 19 ? 4.801 -0.417 2.992 1 98.38 19 CYS B O 1
ATOM 881 N N . ASP B 1 20 ? 2.891 -1.221 3.738 1 98.44 20 ASP B N 1
ATOM 882 C CA . ASP B 1 20 ? 3.301 -2.619 3.66 1 98.44 20 ASP B CA 1
ATOM 883 C C . ASP B 1 20 ? 2.451 -3.385 2.648 1 98.44 20 ASP B C 1
ATOM 885 O O . ASP B 1 20 ? 1.223 -3.412 2.754 1 98.44 20 ASP B O 1
ATOM 889 N N . PHE B 1 21 ? 3.131 -3.979 1.709 1 98.38 21 PHE B N 1
ATOM 890 C CA . PHE B 1 21 ? 2.48 -4.785 0.684 1 98.38 21 PHE B CA 1
ATOM 891 C C . PHE B 1 21 ? 2.883 -6.25 0.811 1 98.38 21 PHE B C 1
ATOM 893 O O . PHE B 1 21 ? 4.059 -6.562 1.004 1 98.38 21 PHE B O 1
ATOM 900 N N . GLU B 1 22 ? 1.898 -7.113 0.742 1 97.94 22 GLU B N 1
ATOM 901 C CA . GLU B 1 22 ? 2.176 -8.539 0.895 1 97.94 22 GLU B CA 1
ATOM 902 C C . GLU B 1 22 ? 1.408 -9.359 -0.134 1 97.94 22 GLU B C 1
ATOM 904 O O . GLU B 1 22 ? 0.24 -9.086 -0.415 1 97.94 22 GLU B O 1
ATOM 909 N N . VAL B 1 23 ? 2.059 -10.359 -0.624 1 97.38 23 VAL B N 1
ATOM 910 C CA . VAL B 1 23 ? 1.469 -11.305 -1.568 1 97.38 23 VAL B CA 1
ATOM 911 C C . VAL B 1 23 ? 1.708 -12.734 -1.092 1 97.38 23 VAL B C 1
ATOM 913 O O . VAL B 1 23 ? 2.838 -13.102 -0.765 1 97.38 23 VAL B O 1
ATOM 916 N N . ASP B 1 24 ? 0.711 -13.516 -1.076 1 96.56 24 ASP B N 1
ATOM 917 C CA . ASP B 1 24 ? 0.819 -14.922 -0.701 1 96.56 24 ASP B CA 1
ATOM 918 C C . ASP B 1 24 ? 0.935 -15.812 -1.936 1 96.56 24 ASP B C 1
ATOM 920 O O . ASP B 1 24 ? -0.042 -16.016 -2.662 1 96.56 24 ASP B O 1
ATOM 924 N N . TYR B 1 25 ? 2.064 -16.438 -2.039 1 94.69 25 TYR B N 1
ATOM 925 C CA . TYR B 1 25 ? 2.27 -17.328 -3.172 1 94.69 25 TYR B CA 1
ATOM 926 C C . TYR B 1 25 ? 2.072 -18.781 -2.76 1 94.69 25 TYR B C 1
ATOM 928 O O . TYR B 1 25 ? 1.933 -19.672 -3.611 1 94.69 25 TYR B O 1
ATOM 936 N N . GLY B 1 26 ? 2.012 -19.016 -1.553 1 92.19 26 GLY B N 1
ATOM 937 C CA . GLY B 1 26 ? 1.839 -20.359 -1.037 1 92.19 26 GLY B CA 1
ATOM 938 C C . GLY B 1 26 ? 3.059 -21.25 -1.243 1 92.19 26 GLY B C 1
ATOM 939 O O . GLY B 1 26 ? 3.055 -22.422 -0.863 1 92.19 26 GLY B O 1
ATOM 940 N N . SER B 1 27 ? 4.047 -20.719 -1.87 1 91.44 27 SER B N 1
ATOM 941 C CA . SER B 1 27 ? 5.27 -21.453 -2.189 1 91.44 27 SER B CA 1
ATOM 942 C C . SER B 1 27 ? 6.496 -20.562 -2.072 1 91.44 27 SER B C 1
ATOM 944 O O . SER B 1 27 ? 6.578 -19.516 -2.736 1 91.44 27 SER B O 1
ATOM 946 N N . LYS B 1 28 ? 7.395 -21.031 -1.224 1 94.44 28 LYS B N 1
ATOM 947 C CA . LYS B 1 28 ? 8.625 -20.281 -1.047 1 94.44 28 LYS B CA 1
ATOM 948 C C . LYS B 1 28 ? 9.391 -20.141 -2.363 1 94.44 28 LYS B C 1
ATOM 950 O O . LYS B 1 28 ? 9.969 -19.094 -2.654 1 94.44 28 LYS B O 1
ATOM 955 N N . GLU B 1 29 ? 9.398 -21.203 -3.084 1 94 29 GLU B N 1
ATOM 956 C CA . GLU B 1 29 ? 10.086 -21.188 -4.371 1 94 29 GLU B CA 1
ATOM 957 C C . GLU B 1 29 ? 9.523 -20.109 -5.293 1 94 29 GLU B C 1
ATOM 959 O O . GLU B 1 29 ? 10.281 -19.344 -5.895 1 94 29 GLU B O 1
ATOM 964 N N . HIS B 1 30 ? 8.203 -20.078 -5.422 1 94.88 30 HIS B N 1
ATOM 965 C CA . HIS B 1 30 ? 7.562 -19.078 -6.266 1 94.88 30 HIS B CA 1
ATOM 966 C C . HIS B 1 30 ? 7.84 -17.672 -5.754 1 94.88 30 HIS B C 1
ATOM 968 O O . HIS B 1 30 ? 8.156 -16.781 -6.539 1 94.88 30 HIS B O 1
ATOM 974 N N . ALA B 1 31 ? 7.734 -17.531 -4.445 1 96.38 31 ALA B N 1
ATOM 975 C CA . ALA B 1 31 ? 8 -16.234 -3.848 1 96.38 31 ALA B CA 1
ATOM 976 C C . ALA B 1 31 ? 9.438 -15.789 -4.117 1 96.38 31 ALA B C 1
ATOM 978 O O . ALA B 1 31 ? 9.688 -14.617 -4.422 1 96.38 31 ALA B O 1
ATOM 979 N N . ASP B 1 32 ? 10.328 -16.703 -4.102 1 96 32 ASP B N 1
ATOM 980 C CA . ASP B 1 32 ? 11.742 -16.406 -4.332 1 96 32 ASP B CA 1
ATOM 981 C C . ASP B 1 32 ? 11.984 -15.977 -5.777 1 96 32 ASP B C 1
ATOM 983 O O . ASP B 1 32 ? 12.797 -15.086 -6.035 1 96 32 ASP B O 1
ATOM 987 N N . ILE B 1 33 ? 11.352 -16.594 -6.633 1 95.19 33 ILE B N 1
ATOM 988 C CA . ILE B 1 33 ? 11.492 -16.266 -8.047 1 95.19 33 ILE B CA 1
ATOM 989 C C . ILE B 1 33 ? 11 -14.836 -8.281 1 95.19 33 ILE B C 1
ATOM 991 O O . ILE B 1 33 ? 11.688 -14.039 -8.938 1 95.19 33 ILE B O 1
ATOM 995 N N . VAL B 1 34 ? 9.836 -14.578 -7.742 1 96.25 34 VAL B N 1
ATOM 996 C CA . VAL B 1 34 ? 9.273 -13.242 -7.914 1 96.25 34 VAL B CA 1
ATOM 997 C C . VAL B 1 34 ? 10.18 -12.211 -7.246 1 96.25 34 VAL B C 1
ATOM 999 O O . VAL B 1 34 ? 10.461 -11.156 -7.816 1 96.25 34 VAL B O 1
ATOM 1002 N N . TYR B 1 35 ? 10.641 -12.508 -6.07 1 97.12 35 TYR B N 1
ATOM 1003 C CA . TYR B 1 35 ? 11.562 -11.625 -5.355 1 97.12 35 TYR B CA 1
ATOM 1004 C C . TYR B 1 35 ? 12.766 -11.289 -6.215 1 97.12 35 TYR B C 1
ATOM 1006 O O . TYR B 1 35 ? 13.156 -10.117 -6.316 1 97.12 35 TYR B O 1
ATOM 1014 N N . ALA B 1 36 ? 13.32 -12.273 -6.766 1 95.38 36 ALA B N 1
ATOM 1015 C CA . ALA B 1 36 ? 14.508 -12.086 -7.59 1 95.38 36 ALA B CA 1
ATOM 1016 C C . ALA B 1 36 ? 14.203 -11.203 -8.797 1 95.38 36 ALA B C 1
ATOM 1018 O O . ALA B 1 36 ? 15.031 -10.375 -9.195 1 95.38 36 ALA B O 1
ATOM 1019 N N . ALA B 1 37 ? 13.023 -11.414 -9.32 1 94.5 37 ALA B N 1
ATOM 1020 C CA . ALA B 1 37 ? 12.609 -10.625 -10.477 1 94.5 37 ALA B CA 1
ATOM 1021 C C . ALA B 1 37 ? 12.422 -9.156 -10.094 1 94.5 37 ALA B C 1
ATOM 1023 O O . ALA B 1 37 ? 12.727 -8.266 -10.891 1 94.5 37 ALA B O 1
ATOM 1024 N N . LEU B 1 38 ? 11.93 -8.906 -8.961 1 96.31 38 LEU B N 1
ATOM 1025 C CA . LEU B 1 38 ? 11.609 -7.555 -8.531 1 96.31 38 LEU B CA 1
ATOM 1026 C C . LEU B 1 38 ? 12.836 -6.855 -7.957 1 96.31 38 LEU B C 1
ATOM 1028 O O . LEU B 1 38 ? 12.914 -5.625 -7.965 1 96.31 38 LEU B O 1
ATOM 1032 N N . ASP B 1 39 ? 13.758 -7.613 -7.406 1 94.56 39 ASP B N 1
ATOM 1033 C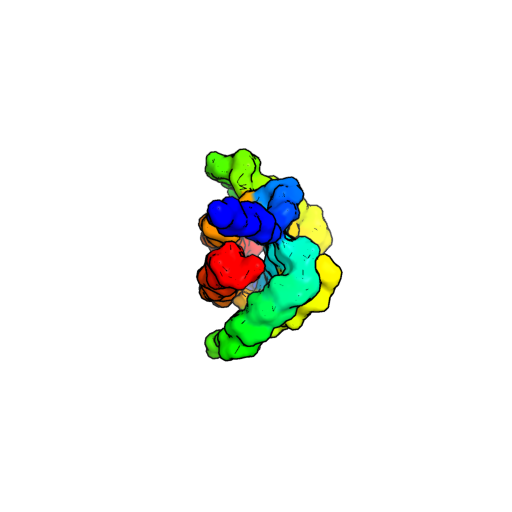 CA . ASP B 1 39 ? 14.922 -7.078 -6.703 1 94.56 39 ASP B CA 1
ATOM 1034 C C . ASP B 1 39 ? 15.805 -6.262 -7.645 1 94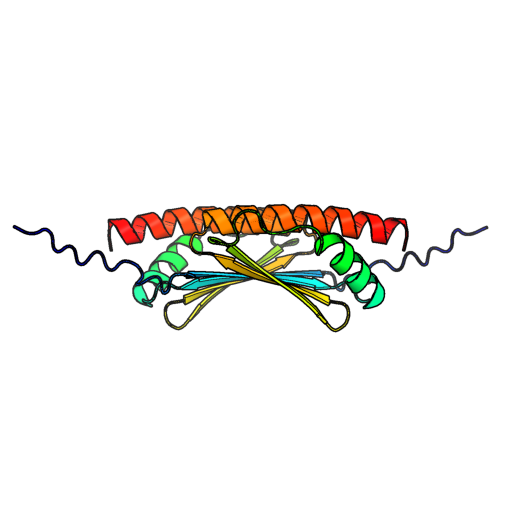.56 39 ASP B C 1
ATOM 1036 O O . ASP B 1 39 ? 16.609 -5.441 -7.195 1 94.56 39 ASP B O 1
ATOM 1040 N N . VAL B 1 40 ? 15.594 -6.375 -8.844 1 92.81 40 VAL B N 1
ATOM 1041 C CA . VAL B 1 40 ? 16.406 -5.66 -9.828 1 92.81 40 VAL B CA 1
ATOM 1042 C C . VAL B 1 40 ? 15.836 -4.258 -10.039 1 92.81 40 VAL B C 1
ATOM 1044 O O . VAL B 1 40 ? 16.516 -3.379 -10.57 1 92.81 40 VAL B O 1
ATOM 1047 N N . ASP B 1 41 ? 14.586 -4.145 -9.727 1 92.5 41 ASP B N 1
ATOM 1048 C CA . ASP B 1 41 ? 13.922 -2.854 -9.852 1 92.5 41 ASP B CA 1
ATOM 1049 C C . ASP B 1 41 ? 14.203 -1.964 -8.648 1 92.5 41 ASP B C 1
ATOM 1051 O O . ASP B 1 41 ? 13.594 -2.127 -7.586 1 92.5 41 ASP B O 1
ATOM 1055 N N . LYS B 1 42 ? 15.055 -1.003 -8.883 1 91.5 42 LYS B N 1
ATOM 1056 C CA . LYS B 1 42 ? 15.445 -0.132 -7.781 1 91.5 42 LYS B CA 1
ATOM 1057 C C . LYS B 1 42 ? 14.547 1.101 -7.711 1 91.5 42 LYS B C 1
ATOM 1059 O O . LYS B 1 42 ? 14.047 1.568 -8.734 1 91.5 42 LYS B O 1
ATOM 1064 N N . GLU B 1 43 ? 14.367 1.595 -6.539 1 94.19 43 GLU B N 1
ATOM 1065 C CA . GLU B 1 43 ? 13.594 2.818 -6.352 1 94.19 43 GLU B CA 1
ATOM 1066 C C . GLU B 1 43 ? 14.266 4.008 -7.027 1 94.19 43 GLU B C 1
ATOM 1068 O O . GLU B 1 43 ? 15.469 4.227 -6.852 1 94.19 43 GLU B O 1
ATOM 1073 N N . LEU B 1 44 ? 13.477 4.777 -7.75 1 88.69 44 LEU B N 1
ATOM 1074 C CA . LEU B 1 44 ? 13.977 5.906 -8.523 1 88.69 44 LEU B CA 1
ATOM 1075 C C . LEU B 1 44 ? 14.375 7.062 -7.613 1 88.69 44 LEU B C 1
ATOM 1077 O O . LEU B 1 44 ? 15.352 7.766 -7.875 1 88.69 44 LEU B O 1
ATOM 1081 N N . GLN B 1 45 ? 13.602 7.266 -6.633 1 93.12 45 GLN B N 1
ATOM 1082 C CA . GLN B 1 45 ? 13.859 8.344 -5.684 1 93.12 45 GLN B CA 1
ATOM 1083 C C . GLN B 1 45 ? 14.078 7.789 -4.277 1 93.12 45 GLN B C 1
ATOM 1085 O O . GLN B 1 45 ? 13.234 7.957 -3.398 1 93.12 45 GLN B O 1
ATOM 1090 N N . PRO B 1 46 ? 15.305 7.297 -4.039 1 93.12 46 PRO B N 1
ATOM 1091 C CA . PRO B 1 46 ? 15.578 6.691 -2.732 1 93.12 46 PRO B CA 1
ATOM 1092 C C . PRO B 1 46 ? 15.594 7.711 -1.598 1 93.12 46 PRO B C 1
ATOM 1094 O O . PRO B 1 46 ? 15.508 7.336 -0.425 1 93.12 46 PRO B O 1
ATOM 1097 N N . ASP B 1 47 ? 15.75 8.992 -1.939 1 94.75 47 ASP B N 1
ATOM 1098 C CA . ASP B 1 47 ? 15.75 10.062 -0.944 1 94.75 47 ASP B CA 1
ATOM 1099 C C . ASP B 1 47 ? 14.328 10.375 -0.482 1 94.75 47 ASP B C 1
ATOM 1101 O O . ASP B 1 47 ? 14.133 10.984 0.573 1 94.75 47 ASP B O 1
ATOM 1105 N N . LYS B 1 48 ? 13.398 9.984 -1.242 1 96.56 48 LYS B N 1
ATOM 1106 C CA . LYS B 1 48 ? 12.008 10.336 -0.939 1 96.56 48 LYS B CA 1
ATOM 1107 C C . LYS B 1 48 ? 11.188 9.094 -0.606 1 96.56 48 LYS B C 1
ATOM 1109 O O . LYS B 1 48 ? 10.109 9.195 -0.014 1 96.56 48 LYS B O 1
ATOM 1114 N N . VAL B 1 49 ? 11.68 7.961 -1.077 1 97.12 49 VAL B N 1
ATOM 1115 C CA . VAL B 1 49 ? 10.969 6.715 -0.822 1 97.12 49 VAL B CA 1
ATOM 1116 C C . VAL B 1 49 ? 11.969 5.609 -0.487 1 97.12 49 VAL B C 1
ATOM 1118 O O . VAL B 1 49 ? 12.906 5.367 -1.243 1 97.12 49 VAL B O 1
ATOM 1121 N N . LYS B 1 50 ? 11.758 4.969 0.605 1 96.38 50 LYS B N 1
ATOM 1122 C CA . LYS B 1 50 ? 12.508 3.773 0.997 1 96.38 50 LYS B CA 1
ATOM 1123 C C . LYS B 1 50 ? 11.68 2.512 0.757 1 96.38 50 LYS B C 1
ATOM 1125 O O . LYS B 1 50 ? 10.5 2.455 1.115 1 96.38 50 LYS B O 1
ATOM 1130 N N . ARG B 1 51 ? 12.344 1.557 0.168 1 97.44 51 ARG B N 1
ATOM 1131 C CA . ARG B 1 51 ? 11.664 0.299 -0.131 1 97.44 51 ARG B CA 1
ATOM 1132 C C . ARG B 1 51 ? 12.492 -0.894 0.34 1 97.44 51 ARG B C 1
ATOM 1134 O O . ARG B 1 51 ? 13.695 -0.973 0.066 1 97.44 51 ARG B O 1
ATOM 1141 N N . GLN B 1 52 ? 11.906 -1.774 1.031 1 96.75 52 GLN B N 1
ATOM 1142 C CA . GLN B 1 52 ? 12.523 -3.02 1.479 1 96.75 52 GLN B CA 1
ATOM 1143 C C . GLN B 1 52 ? 11.641 -4.219 1.144 1 96.75 52 GLN B C 1
ATOM 1145 O O . GLN B 1 52 ? 10.422 -4.18 1.343 1 96.75 52 GLN B O 1
ATOM 1150 N N . MET B 1 53 ? 12.289 -5.242 0.678 1 97.5 53 MET B N 1
ATOM 1151 C CA . MET B 1 53 ? 11.539 -6.438 0.296 1 97.5 53 MET B CA 1
ATOM 1152 C C . MET B 1 53 ? 12.102 -7.672 0.995 1 97.5 53 MET B C 1
ATOM 1154 O O . MET B 1 53 ? 13.32 -7.82 1.126 1 97.5 53 MET B O 1
ATOM 1158 N N . THR B 1 54 ? 11.188 -8.516 1.372 1 97.12 54 THR B N 1
ATOM 1159 C CA . THR B 1 54 ? 11.594 -9.773 2.002 1 97.12 54 THR B CA 1
ATOM 1160 C C . THR B 1 54 ? 10.641 -10.898 1.607 1 97.12 54 THR B C 1
ATOM 1162 O O . THR B 1 54 ? 9.516 -10.648 1.178 1 97.12 54 THR B O 1
ATOM 1165 N N . VAL B 1 55 ? 11.195 -12.133 1.728 1 97.31 55 VAL B N 1
ATOM 1166 C CA . VAL B 1 55 ? 10.375 -13.32 1.518 1 97.31 55 VAL B CA 1
ATOM 1167 C C . VAL B 1 55 ? 10.312 -14.141 2.805 1 97.31 55 VAL B C 1
ATOM 1169 O O . VAL B 1 55 ? 11.344 -14.398 3.434 1 97.31 55 VAL B O 1
ATOM 1172 N N . SER B 1 56 ? 9.109 -14.391 3.131 1 94.94 56 SER B N 1
ATOM 1173 C CA . SER B 1 56 ? 8.93 -15.203 4.328 1 94.94 56 SER B CA 1
ATOM 1174 C C . SER B 1 56 ? 7.746 -16.156 4.18 1 94.94 56 SER B C 1
ATOM 1176 O O . SER B 1 56 ? 6.633 -15.719 3.887 1 94.94 56 SER B O 1
ATOM 1178 N N . ASP B 1 57 ? 7.965 -17.422 4.434 1 92.88 57 ASP B N 1
ATOM 1179 C CA . ASP B 1 57 ? 6.91 -18.422 4.465 1 92.88 57 ASP B CA 1
ATOM 1180 C C . ASP B 1 57 ? 6.059 -18.375 3.199 1 92.88 57 ASP B C 1
ATOM 1182 O O . ASP B 1 57 ? 4.832 -18.297 3.273 1 92.88 57 ASP B O 1
ATOM 1186 N N . GLY B 1 58 ? 6.688 -18.328 2.096 1 94.25 58 GLY B N 1
ATOM 1187 C CA . GLY B 1 58 ? 5.984 -18.344 0.823 1 94.25 58 GLY B CA 1
ATOM 1188 C C . GLY B 1 58 ? 5.297 -17.031 0.505 1 94.25 58 GLY B C 1
ATOM 1189 O O . GLY B 1 58 ? 4.5 -16.953 -0.433 1 94.25 58 GLY B O 1
ATOM 1190 N N . ARG B 1 59 ? 5.559 -16.047 1.298 1 96.69 59 ARG B N 1
ATOM 1191 C CA . ARG B 1 59 ? 4.941 -14.742 1.098 1 96.69 59 ARG B CA 1
ATOM 1192 C C . ARG B 1 59 ? 5.992 -13.688 0.758 1 96.69 59 ARG B C 1
ATOM 1194 O O . ARG B 1 59 ? 7.082 -13.688 1.331 1 96.69 59 ARG B O 1
ATOM 1201 N N . LEU B 1 60 ? 5.645 -12.93 -0.22 1 97.75 60 LEU B N 1
ATOM 1202 C CA . LEU B 1 60 ? 6.449 -11.75 -0.529 1 97.75 60 LEU B CA 1
ATOM 1203 C C . LEU B 1 60 ? 5.957 -10.539 0.258 1 97.75 60 LEU B C 1
ATOM 1205 O O . LEU B 1 60 ? 4.77 -10.211 0.223 1 97.75 60 LEU B O 1
ATOM 1209 N N . LYS B 1 61 ? 6.855 -9.906 1 1 98.06 61 LYS B N 1
ATOM 1210 C CA . LYS B 1 61 ? 6.539 -8.711 1.776 1 98.06 61 LYS B CA 1
ATOM 1211 C C . LYS B 1 61 ? 7.383 -7.527 1.324 1 98.06 61 LYS B C 1
ATOM 1213 O O . LYS B 1 61 ? 8.602 -7.637 1.197 1 98.06 61 LYS B O 1
ATOM 1218 N N . VAL B 1 62 ? 6.723 -6.434 1.114 1 98.31 62 VAL B N 1
ATOM 1219 C CA . VAL B 1 62 ? 7.398 -5.211 0.702 1 98.31 62 VAL B CA 1
ATOM 1220 C C . VAL B 1 62 ? 7.004 -4.062 1.63 1 98.31 62 VAL B C 1
ATOM 1222 O O . VAL B 1 62 ? 5.816 -3.834 1.873 1 98.31 62 VAL B O 1
ATOM 1225 N N . HIS B 1 63 ? 7.957 -3.398 2.135 1 98.06 63 HIS B N 1
ATOM 1226 C CA . HIS B 1 63 ? 7.742 -2.258 3.016 1 98.06 63 HIS B CA 1
ATOM 1227 C C . HIS B 1 63 ? 8.203 -0.96 2.361 1 98.06 63 HIS B C 1
ATOM 1229 O O . HIS B 1 63 ? 9.328 -0.877 1.865 1 98.06 63 HIS B O 1
ATOM 1235 N N . PHE B 1 64 ? 7.348 0.076 2.371 1 97.94 64 PHE B N 1
ATOM 1236 C CA . PHE B 1 64 ? 7.664 1.396 1.838 1 97.94 64 PHE B CA 1
ATOM 1237 C C . PHE B 1 64 ? 7.582 2.455 2.93 1 97.94 64 PHE B C 1
ATOM 1239 O O . PHE B 1 64 ? 6.699 2.398 3.791 1 97.94 64 PHE B O 1
ATOM 1246 N N . GLU B 1 65 ? 8.438 3.396 2.848 1 97.62 65 GLU B N 1
ATOM 1247 C CA . GLU B 1 65 ? 8.344 4.66 3.574 1 97.62 65 GLU B CA 1
ATOM 1248 C C . GLU B 1 65 ? 8.562 5.848 2.643 1 97.62 65 GLU B C 1
ATOM 1250 O O . GLU B 1 65 ? 9.43 5.809 1.769 1 97.62 65 GLU B O 1
ATOM 1255 N N . ALA B 1 66 ? 7.789 6.848 2.867 1 97.19 66 ALA B N 1
ATOM 1256 C CA . ALA B 1 66 ? 7.906 7.996 1.973 1 97.19 66 ALA B CA 1
ATOM 1257 C C . ALA B 1 66 ? 7.707 9.305 2.732 1 97.19 66 ALA B C 1
ATOM 1259 O O . ALA B 1 66 ? 7.043 9.336 3.771 1 97.19 66 ALA B O 1
ATOM 1260 N N . VAL B 1 67 ? 8.258 10.344 2.154 1 95.25 67 VAL B N 1
ATOM 1261 C CA . VAL B 1 67 ? 8.133 11.672 2.744 1 95.25 67 VAL B CA 1
ATOM 1262 C C . VAL B 1 67 ? 6.82 12.312 2.312 1 95.25 67 VAL B C 1
ATOM 1264 O O . VAL B 1 67 ? 6.262 13.148 3.033 1 95.25 67 VAL B O 1
ATOM 1267 N N . GLU B 1 68 ? 6.344 11.93 1.139 1 95 68 GLU B N 1
ATOM 1268 C CA . GLU B 1 68 ? 5.074 12.406 0.599 1 95 68 GLU B CA 1
ATOM 1269 C C . GLU B 1 68 ? 4.246 11.25 0.044 1 95 68 GLU B C 1
ATOM 1271 O O . GLU B 1 68 ? 4.793 10.289 -0.498 1 95 68 GLU B O 1
ATOM 1276 N N . ALA B 1 69 ? 2.977 11.469 0.163 1 96.38 69 ALA B N 1
ATOM 1277 C CA . ALA B 1 69 ? 2.064 10.414 -0.278 1 96.38 69 ALA B CA 1
ATOM 1278 C C . ALA B 1 69 ? 2.164 10.203 -1.784 1 96.38 69 ALA B C 1
ATOM 1280 O O . ALA B 1 69 ? 2.031 9.07 -2.266 1 96.38 69 ALA B O 1
ATOM 1281 N N . ARG B 1 70 ? 2.398 11.289 -2.465 1 95.56 70 ARG B N 1
ATOM 1282 C CA . ARG B 1 70 ? 2.453 11.211 -3.92 1 95.56 70 ARG B CA 1
ATOM 1283 C C . ARG B 1 70 ? 3.6 10.312 -4.375 1 95.56 70 ARG B C 1
ATOM 1285 O O . ARG B 1 70 ? 3.447 9.531 -5.316 1 95.56 70 ARG B O 1
ATOM 1292 N N . PHE B 1 71 ? 4.707 10.359 -3.771 1 96.56 71 PHE B N 1
ATOM 1293 C CA . PHE B 1 71 ? 5.848 9.508 -4.09 1 96.56 71 PHE B CA 1
ATOM 1294 C C . PHE B 1 71 ? 5.543 8.055 -3.768 1 96.56 71 PHE B C 1
ATOM 1296 O O . PHE B 1 71 ? 5.914 7.152 -4.527 1 96.56 71 PHE B O 1
ATOM 1303 N N . LEU B 1 72 ? 4.859 7.883 -2.732 1 97 72 LEU B N 1
ATOM 1304 C CA . LEU B 1 72 ? 4.48 6.539 -2.312 1 97 72 LEU B CA 1
ATOM 1305 C C . LEU B 1 72 ? 3.518 5.906 -3.312 1 97 72 LEU B C 1
ATOM 1307 O O . LEU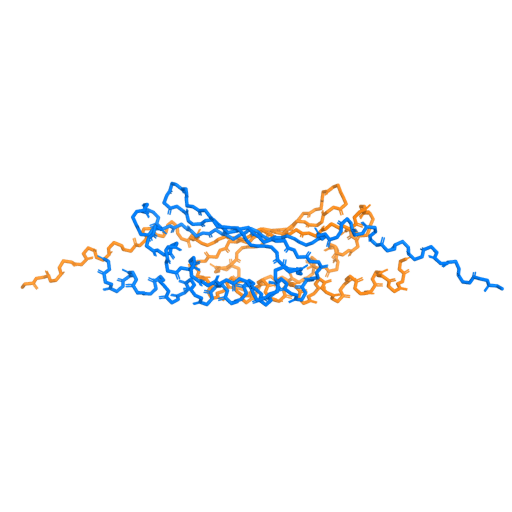 B 1 72 ? 3.68 4.742 -3.684 1 97 72 LEU B O 1
ATOM 1311 N N . ARG B 1 73 ? 2.598 6.688 -3.734 1 97.12 73 ARG B N 1
ATOM 1312 C CA . ARG B 1 73 ? 1.64 6.207 -4.723 1 97.12 73 ARG B CA 1
ATOM 1313 C C . ARG B 1 73 ? 2.352 5.719 -5.98 1 97.12 73 ARG B C 1
ATOM 1315 O O . ARG B 1 73 ? 2.045 4.641 -6.492 1 97.12 73 ARG B O 1
ATOM 1322 N N . ALA B 1 74 ? 3.275 6.438 -6.395 1 96.44 74 ALA B N 1
ATOM 1323 C CA . ALA B 1 74 ? 4.012 6.105 -7.609 1 96.44 74 ALA B CA 1
ATOM 1324 C C . ALA B 1 74 ? 4.832 4.832 -7.426 1 96.44 74 ALA B C 1
ATOM 1326 O O . ALA B 1 74 ? 4.801 3.938 -8.273 1 96.44 74 ALA B O 1
ATOM 1327 N N . SER B 1 75 ? 5.633 4.805 -6.418 1 96.88 75 SER B N 1
ATOM 1328 C CA . SER B 1 75 ? 6.484 3.656 -6.137 1 96.88 75 SER B CA 1
ATOM 1329 C C . SER B 1 75 ? 5.656 2.385 -5.965 1 96.88 75 SER B C 1
ATOM 1331 O O . SER B 1 75 ? 5.996 1.34 -6.523 1 96.88 75 SER B O 1
ATOM 1333 N N . TYR B 1 76 ? 4.59 2.506 -5.199 1 97.75 76 TYR B N 1
ATOM 1334 C CA . TYR B 1 76 ? 3.691 1.377 -4.98 1 97.75 76 TYR B CA 1
ATOM 1335 C C . TYR B 1 76 ? 3.109 0.879 -6.297 1 97.75 76 TYR B C 1
ATOM 1337 O O . TYR B 1 76 ? 3.137 -0.32 -6.582 1 97.75 76 TYR B O 1
ATOM 1345 N N . SER B 1 77 ? 2.574 1.771 -7.094 1 97.06 77 SER B N 1
ATOM 1346 C CA . SER B 1 77 ? 1.949 1.408 -8.359 1 97.06 77 SER B CA 1
ATOM 1347 C C . SER B 1 77 ? 2.943 0.72 -9.289 1 97.06 77 SER B C 1
ATOM 1349 O O . SER B 1 77 ? 2.609 -0.277 -9.938 1 97.06 77 SER B O 1
ATOM 1351 N N . ALA B 1 78 ? 4.121 1.252 -9.312 1 95.81 78 ALA B N 1
ATOM 1352 C CA . ALA B 1 78 ? 5.168 0.665 -10.148 1 95.81 78 ALA B CA 1
ATOM 1353 C C . ALA B 1 78 ? 5.488 -0.759 -9.703 1 95.81 78 ALA B C 1
ATOM 1355 O O . ALA B 1 78 ? 5.605 -1.664 -10.531 1 95.81 78 ALA B O 1
ATOM 1356 N N . LEU B 1 79 ? 5.594 -0.952 -8.461 1 97.31 79 LEU B N 1
ATOM 1357 C CA . LEU B 1 79 ? 5.902 -2.279 -7.938 1 97.31 79 LEU B CA 1
ATOM 1358 C C . LEU B 1 79 ? 4.77 -3.256 -8.234 1 97.31 79 LEU B C 1
ATOM 1360 O O . LEU B 1 79 ? 5.016 -4.402 -8.617 1 97.31 79 LEU B O 1
ATOM 1364 N N . VAL B 1 80 ? 3.553 -2.838 -8.055 1 97.38 80 VAL B N 1
ATOM 1365 C CA . VAL B 1 80 ? 2.395 -3.695 -8.281 1 97.38 80 VAL B CA 1
ATOM 1366 C C . VAL B 1 80 ? 2.354 -4.141 -9.734 1 97.38 80 VAL B C 1
ATOM 1368 O O . VAL B 1 80 ? 2.037 -5.297 -10.031 1 97.38 80 VAL B O 1
ATOM 1371 N N . ASP B 1 81 ? 2.693 -3.289 -10.602 1 96.69 81 ASP B N 1
ATOM 1372 C CA . ASP B 1 81 ? 2.756 -3.654 -12.016 1 96.69 81 ASP B CA 1
ATOM 1373 C C . ASP B 1 81 ? 3.754 -4.785 -12.242 1 96.69 81 ASP B C 1
ATOM 1375 O O . ASP B 1 81 ? 3.475 -5.723 -12.992 1 96.69 81 ASP B O 1
ATOM 1379 N N . LEU B 1 82 ? 4.875 -4.668 -11.586 1 96.88 82 LEU B N 1
ATOM 1380 C CA . LEU B 1 82 ? 5.895 -5.703 -11.711 1 96.88 82 LEU B CA 1
ATOM 1381 C C . LEU B 1 82 ? 5.434 -7.004 -11.062 1 96.88 82 LEU B C 1
ATOM 1383 O O . LEU B 1 82 ? 5.727 -8.094 -11.562 1 96.88 82 LEU B O 1
ATOM 1387 N N . VAL B 1 83 ? 4.789 -6.891 -10.008 1 97.38 83 VAL B N 1
ATOM 1388 C CA . VAL B 1 83 ? 4.242 -8.055 -9.328 1 97.38 83 VAL B CA 1
ATOM 1389 C C . VAL B 1 83 ? 3.236 -8.766 -10.234 1 97.38 83 VAL B C 1
ATOM 1391 O O . VAL B 1 83 ? 3.271 -9.984 -10.383 1 97.38 83 VAL B O 1
ATOM 1394 N N . ILE B 1 84 ? 2.355 -8 -10.836 1 96.88 84 ILE B N 1
ATOM 1395 C CA . ILE B 1 84 ? 1.35 -8.555 -11.742 1 96.88 84 ILE B CA 1
ATOM 1396 C C . ILE B 1 84 ? 2.035 -9.32 -12.875 1 96.88 84 ILE B C 1
ATOM 1398 O O . ILE B 1 84 ? 1.704 -10.477 -13.141 1 96.88 84 ILE B O 1
ATOM 1402 N N . LEU B 1 85 ? 2.951 -8.711 -13.422 1 95.88 85 LEU B N 1
ATOM 1403 C CA . LEU B 1 85 ? 3.682 -9.312 -14.531 1 95.88 85 LEU B CA 1
ATOM 1404 C C . LEU B 1 85 ? 4.41 -10.578 -14.07 1 95.88 85 LEU B C 1
ATOM 1406 O O . LEU B 1 85 ? 4.309 -11.617 -14.719 1 95.88 85 LEU B O 1
ATOM 1410 N N . SER B 1 86 ? 5.148 -10.469 -13.023 1 96.25 86 SER B N 1
ATOM 1411 C CA . SER B 1 86 ? 5.926 -11.594 -12.516 1 96.25 86 SER B CA 1
ATOM 1412 C C . SER B 1 86 ? 5.02 -12.75 -12.117 1 96.25 86 SER B C 1
ATOM 1414 O O . SER B 1 86 ? 5.344 -13.914 -12.375 1 96.25 86 SER B O 1
ATOM 1416 N N . THR B 1 87 ? 3.93 -12.492 -11.539 1 94.25 87 THR B N 1
ATOM 1417 C CA . THR B 1 87 ? 2.977 -13.516 -11.133 1 94.25 87 THR B CA 1
ATOM 1418 C C . THR B 1 87 ? 2.377 -14.211 -12.352 1 94.25 87 THR B C 1
ATOM 1420 O O . THR B 1 87 ? 2.205 -15.438 -12.352 1 94.25 87 THR B O 1
ATOM 1423 N N . GLN B 1 88 ? 2.047 -13.43 -13.359 1 93.5 88 GLN B N 1
ATOM 1424 C CA . GLN B 1 88 ? 1.539 -14 -14.602 1 93.5 88 GLN B CA 1
ATOM 1425 C C . GLN B 1 88 ? 2.539 -14.984 -15.195 1 93.5 88 GLN B C 1
ATOM 1427 O O . GLN B 1 88 ? 2.152 -16.047 -15.688 1 93.5 88 GLN B O 1
ATOM 1432 N N . ILE B 1 89 ? 3.779 -14.641 -15.125 1 93.06 89 ILE B N 1
ATOM 1433 C CA . ILE B 1 89 ? 4.844 -15.484 -15.656 1 93.06 89 ILE B CA 1
ATOM 1434 C C . ILE B 1 89 ? 4.914 -16.781 -14.852 1 93.06 89 ILE B C 1
ATOM 1436 O O . ILE B 1 89 ? 4.984 -17.875 -15.422 1 93.06 89 ILE B O 1
ATOM 1440 N N . ILE B 1 90 ? 4.883 -16.75 -13.641 1 90.31 90 ILE B N 1
ATOM 1441 C CA . ILE B 1 90 ? 4.957 -17.922 -12.773 1 90.31 90 ILE B CA 1
ATOM 1442 C C . ILE B 1 90 ? 3.752 -18.812 -13.016 1 90.31 90 ILE B C 1
ATOM 1444 O O . ILE B 1 90 ? 3.883 -20.047 -13.047 1 90.31 90 ILE B O 1
ATOM 1448 N N . GLU B 1 91 ? 2.623 -18.203 -13.078 1 86.38 91 GLU B N 1
ATOM 1449 C CA . GLU B 1 91 ? 1.406 -18.984 -13.312 1 86.38 91 GLU B CA 1
ATOM 1450 C C . GLU B 1 91 ? 1.454 -19.703 -14.656 1 86.38 91 GLU B C 1
ATOM 1452 O O . GLU B 1 91 ? 0.939 -20.812 -14.797 1 86.38 91 GLU B O 1
ATOM 1457 N N . GLU B 1 92 ? 2.014 -19.094 -15.57 1 88.31 92 GLU B N 1
ATOM 1458 C CA . GLU B 1 92 ? 2.078 -19.656 -16.922 1 88.31 92 GLU B CA 1
ATOM 1459 C C . GLU B 1 92 ? 3.141 -20.75 -17 1 88.31 92 GLU B C 1
ATOM 1461 O O . GLU B 1 92 ? 2.959 -21.75 -17.703 1 88.31 92 GLU B O 1
ATOM 1466 N N . PHE B 1 93 ? 4.254 -20.578 -16.297 1 83.81 93 PHE B N 1
ATOM 1467 C CA . PHE B 1 93 ? 5.387 -21.469 -16.5 1 83.81 93 PHE B CA 1
ATOM 1468 C C . PHE B 1 93 ? 5.621 -22.344 -15.273 1 83.81 93 PHE B C 1
ATOM 1470 O O . PHE B 1 93 ? 6.418 -23.281 -15.312 1 83.81 93 PHE B O 1
ATOM 1477 N N . GLY B 1 94 ? 5.098 -21.953 -14.125 1 69.81 94 GLY B N 1
ATOM 1478 C CA . GLY B 1 94 ? 5.297 -22.75 -12.914 1 69.81 94 GLY B CA 1
ATOM 1479 C C . GLY B 1 94 ? 4.32 -23.891 -12.789 1 69.81 94 GLY B C 1
ATOM 1480 O O . GLY B 1 94 ? 4.711 -25.062 -12.875 1 69.81 94 GLY B O 1
#

Secondary structure (DSSP, 8-state):
-------------S--EEEEEEEE-S-HHHHHHHHHHHTT---S-TTTEEEEEEEETTEEEEEEEESSHHHHHHHHHHHHHHHHHHHHHHHHH-/-------------S--EEEEEEEE-S-HHHHHHHHHHHTT---S-TTTEEEEEEEETTEEEEEEEESSHHHHHHHHHHHHHHHHHHHHHHHHH-

Foldseek 3Di:
DPPPPPPVPVPQPQFPDKDKDKDAQQDQVLLVQLCVQLVVPDQPCCVFKPKDWDDDNRMIMMMMTGRDVVSVVVVVVVSVVSSVVSVVVVVVPD/DPPPPPPVPVPQPQFPDKDKDKDAQQDQVLLVQLCVQLVVPDQPCCVFKPKDWDDDNRMIMMMMTGRDPVSVVVVVVVSVVSSVVSVVVVVVPD

InterPro domains:
  IPR015419 CTAG/Pcc1 family [PF09341] (18-91)
  IPR015419 CTAG/Pcc1 family [PTHR31283] (12-94)

Nearest PDB structures (foldseek):
  8k20-assembly1_D  TM=9.263E-01  e=3.041E-09  Arabidopsis thaliana
  6gwj-assembly1_B  TM=9.533E-01  e=1.961E-05  Homo sapiens
  4wx8-assembly3_C  TM=9.254E-01  e=3.218E-05  Saccharomyces cerevisiae S288C
  7a67-assembly1_A  TM=8.640E-01  e=5.666E-05  Pyrococcus ab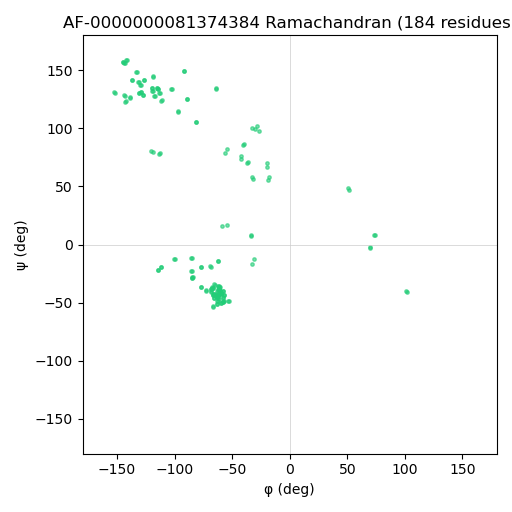yssi GE5
  8fg6-assembly1_B  TM=6.609E-01  e=2.584E-03  synthetic construct

Sequence (188 aa):
MDLPDGVTTLSSSGWDYSCDFEVDYGSKEHADIVYAALDVDKELQPDKVKRQMTVSDGRLKVHFEAVEARFLRASYSALVDLVILSTQIIEEFGMDLPDGVTTLSSSGWDYSCDFEVDYGSKEHADIVYAALDVDKELQPDKVKRQMTVSDGRLKVHFEAVEARFLRASYSALVDLVILSTQIIEEFG